Protein AF-Q2H3V4-F1 (afdb_monomer)

Secondary structure (DSSP, 8-state):
-------EEE--TTSTT-EEEPPPPSSS-------SS-EEEEE-TTT--EEEEEE-SSTT--GGG-EEEE-GGGEEE--GGGSS-S-----SGGGGSS-TTGGGS--PPPS---PPPPPP-----SEEEEE-TTSSSEEEEEPP---TTS---PPPTTTS-TTTS-HHHHT-TT----BS----S---TTS-S----PPPPPPS--TT--PPP-BEEEEE--HHHHHHHSSS-EEEEE--GGGEEEEPPP---------PPPP---PPPPPPPPS------EEE--TTSPPTT--EEEEEEETTEEEEEETTT--EEEEEE----

Radius of gyration: 23.42 Å; Cα contacts (8 Å, |Δi|>4): 478; chains: 1; bounding box: 58×62×57 Å

Mean predicted aligned error: 13.92 Å

Structure (mmCIF, N/CA/C/O backbone):
data_AF-Q2H3V4-F1
#
_entry.id   AF-Q2H3V4-F1
#
loop_
_atom_site.group_PDB
_atom_site.id
_atom_site.type_symbol
_atom_site.label_atom_id
_atom_site.label_alt_id
_atom_site.label_comp_id
_atom_site.label_asym_id
_atom_site.label_entity_id
_atom_site.label_seq_id
_atom_site.pdbx_PDB_ins_code
_atom_site.Cartn_x
_atom_site.Cartn_y
_atom_site.Cartn_z
_atom_site.occupancy
_atom_site.B_iso_or_equiv
_atom_site.auth_seq_id
_atom_site.auth_comp_id
_atom_site.auth_asym_id
_atom_site.auth_atom_id
_atom_site.pdbx_PDB_model_num
ATOM 1 N N . MET A 1 1 ? -15.361 24.937 33.983 1.00 35.41 1 MET A N 1
ATOM 2 C CA . MET A 1 1 ? -14.963 25.428 32.648 1.00 35.41 1 MET A CA 1
ATOM 3 C C . MET A 1 1 ? -14.334 24.250 31.937 1.00 35.41 1 MET A C 1
ATOM 5 O O . MET A 1 1 ? -13.481 23.606 32.533 1.00 35.41 1 MET A O 1
ATOM 9 N N . ASP A 1 2 ? -14.897 23.893 30.788 1.00 36.34 2 ASP A N 1
ATOM 10 C CA . ASP A 1 2 ? -14.864 22.560 30.179 1.00 36.34 2 ASP A CA 1
ATOM 11 C C . ASP A 1 2 ? -13.464 21.977 29.961 1.00 36.34 2 ASP A C 1
ATOM 13 O O . ASP A 1 2 ? -12.643 22.537 29.237 1.00 36.34 2 ASP A O 1
ATOM 17 N N . SER A 1 3 ? -13.232 20.791 30.529 1.00 43.12 3 SER A N 1
ATOM 18 C CA . SER A 1 3 ? -12.190 19.881 30.053 1.00 43.12 3 SER A CA 1
ATOM 19 C C . SER A 1 3 ? -12.665 19.314 28.716 1.00 43.12 3 SER A C 1
ATOM 21 O O . SER A 1 3 ? -13.370 18.305 28.665 1.00 43.12 3 SER A O 1
ATOM 23 N N . ALA A 1 4 ? -12.381 20.022 27.623 1.00 52.25 4 ALA A N 1
ATOM 24 C CA . ALA A 1 4 ? -12.631 19.513 26.284 1.00 52.25 4 ALA A CA 1
ATOM 25 C C . ALA A 1 4 ? -11.760 18.263 26.079 1.00 52.25 4 ALA A C 1
ATOM 27 O O . ALA A 1 4 ? -10.539 18.352 25.936 1.00 52.25 4 ALA A O 1
ATOM 28 N N . TYR A 1 5 ? -12.379 17.084 26.119 1.00 54.84 5 TYR A N 1
ATOM 29 C CA . TYR A 1 5 ? -11.711 15.825 25.809 1.00 54.84 5 TYR A CA 1
ATOM 30 C C . TYR A 1 5 ? -11.054 15.925 24.424 1.00 54.84 5 TYR A C 1
ATOM 32 O O . TYR A 1 5 ? -11.695 16.314 23.449 1.00 54.84 5 TYR A O 1
ATOM 40 N N . HIS A 1 6 ? -9.767 15.589 24.339 1.00 71.25 6 HIS A N 1
ATOM 41 C CA . HIS A 1 6 ? -8.949 15.726 23.131 1.00 71.25 6 HIS A CA 1
ATOM 42 C C . HIS A 1 6 ? -9.334 14.683 22.067 1.00 71.25 6 HIS A C 1
ATOM 44 O O . HIS A 1 6 ? -8.639 13.697 21.893 1.00 71.25 6 HIS A O 1
ATOM 50 N N . THR A 1 7 ? -10.451 14.825 21.360 1.00 77.94 7 THR A N 1
ATOM 51 C CA . THR A 1 7 ? -10.901 13.793 20.406 1.00 77.94 7 THR A CA 1
ATOM 52 C C . THR A 1 7 ? -10.018 13.677 19.163 1.00 77.94 7 THR A C 1
ATOM 54 O O . THR A 1 7 ? -9.589 14.690 18.622 1.00 77.94 7 THR A O 1
ATOM 57 N N . ILE A 1 8 ? -9.840 12.460 18.646 1.00 83.69 8 ILE A N 1
ATOM 58 C CA . ILE A 1 8 ? -9.188 12.178 17.359 1.00 83.69 8 ILE A CA 1
ATOM 59 C C . ILE A 1 8 ? -10.231 11.614 16.393 1.00 83.69 8 ILE A C 1
ATOM 61 O O . ILE A 1 8 ? -10.964 10.691 16.746 1.00 83.69 8 ILE A O 1
ATOM 65 N N . THR A 1 9 ? -10.286 12.120 15.164 1.00 88.12 9 THR A N 1
ATOM 66 C CA . THR A 1 9 ? -11.118 11.546 14.100 1.00 88.12 9 THR A CA 1
ATOM 67 C C . THR A 1 9 ? -10.266 10.702 13.171 1.00 88.12 9 THR A C 1
ATOM 69 O O . THR A 1 9 ? -9.286 11.180 12.595 1.00 88.12 9 THR A O 1
ATOM 72 N N . ILE A 1 10 ? -10.696 9.461 12.971 1.00 90.00 10 ILE A N 1
ATOM 73 C CA . ILE A 1 10 ? -10.087 8.532 12.025 1.00 90.00 10 ILE A CA 1
ATOM 74 C C . ILE A 1 10 ? -11.023 8.238 10.860 1.00 90.00 10 ILE A C 1
ATOM 76 O O . ILE A 1 10 ? -12.248 8.329 10.986 1.00 90.00 10 ILE A O 1
ATOM 80 N N . THR A 1 11 ? -10.456 7.846 9.725 1.00 92.81 11 THR A N 1
ATOM 81 C CA . THR A 1 11 ? -11.205 7.288 8.602 1.00 92.81 11 THR A CA 1
ATOM 82 C C . THR A 1 11 ? -10.340 6.364 7.749 1.00 92.81 11 THR A C 1
ATOM 84 O O . THR A 1 11 ? -9.119 6.331 7.849 1.00 92.81 11 THR A O 1
ATOM 87 N N . CYS A 1 12 ? -10.989 5.628 6.858 1.00 89.00 12 CYS A N 1
ATOM 88 C CA . CYS A 1 12 ? -10.336 4.951 5.748 1.00 89.00 12 CYS A CA 1
ATOM 89 C C . CYS A 1 12 ? -10.768 5.589 4.431 1.00 89.00 12 CYS A C 1
ATOM 91 O O . CYS A 1 12 ? -11.711 6.378 4.391 1.00 89.00 12 CYS A O 1
ATOM 93 N N . HIS A 1 13 ? -10.135 5.202 3.328 1.00 94.00 13 HIS A N 1
ATOM 94 C CA . HIS A 1 13 ? -10.415 5.807 2.030 1.00 94.00 13 HIS A CA 1
ATOM 95 C C . HIS A 1 13 ? -11.896 5.713 1.612 1.00 94.00 13 HIS A C 1
ATOM 97 O O . HIS A 1 13 ? -12.451 6.661 1.070 1.00 94.00 13 HIS A O 1
ATOM 103 N N . CYS A 1 14 ? -12.571 4.597 1.910 1.00 89.00 14 CYS A N 1
ATOM 104 C CA . CYS A 1 14 ? -14.000 4.429 1.608 1.00 89.00 14 CYS A CA 1
ATOM 105 C C . CYS A 1 14 ? -14.951 4.973 2.692 1.00 89.00 14 CYS A C 1
ATOM 107 O O . CYS A 1 14 ? -16.158 4.776 2.589 1.00 89.00 14 CYS A O 1
ATOM 109 N N . ASN A 1 15 ? -14.428 5.600 3.751 1.00 90.12 15 ASN A N 1
ATOM 110 C CA . ASN A 1 15 ? -15.160 6.114 4.917 1.00 90.12 15 ASN A CA 1
ATOM 111 C C . ASN A 1 15 ? -15.946 5.093 5.758 1.00 90.12 15 ASN A C 1
ATOM 113 O O . ASN A 1 15 ? -16.509 5.466 6.784 1.00 90.12 15 ASN A O 1
ATOM 117 N N . ALA A 1 16 ? -15.940 3.805 5.408 1.00 83.56 16 ALA A N 1
ATOM 118 C CA . ALA A 1 16 ? -16.651 2.773 6.166 1.00 83.56 16 ALA A CA 1
ATOM 119 C C . ALA A 1 16 ? -16.133 2.594 7.608 1.00 83.56 16 ALA A C 1
ATOM 121 O O . ALA A 1 16 ? -16.850 2.072 8.454 1.00 83.56 16 ALA A O 1
ATOM 122 N N . ALA A 1 17 ? -14.896 3.015 7.890 1.00 81.81 17 ALA A N 1
ATOM 123 C CA . ALA A 1 17 ? -14.282 2.956 9.217 1.00 81.81 17 ALA A CA 1
ATOM 124 C C . ALA A 1 17 ? -14.224 4.326 9.921 1.00 81.81 17 ALA A C 1
ATOM 126 O O . ALA A 1 17 ? -13.450 4.487 10.862 1.00 81.81 17 ALA A O 1
ATOM 127 N N . LYS A 1 18 ? -14.991 5.325 9.461 1.00 87.81 18 LYS A N 1
ATOM 128 C CA . LYS A 1 18 ? -14.961 6.670 10.047 1.00 87.81 18 LYS A CA 1
ATOM 129 C C . LYS A 1 18 ? -15.492 6.659 11.479 1.00 87.81 18 LYS A C 1
ATOM 131 O O . LYS A 1 18 ? -16.629 6.252 11.705 1.00 87.81 18 LYS A O 1
ATOM 136 N N . GLN A 1 19 ? -14.683 7.124 12.429 1.00 85.25 19 GLN A N 1
ATOM 137 C CA . GLN A 1 19 ? -15.019 7.135 13.857 1.00 85.25 19 GLN A CA 1
ATOM 138 C C . GLN A 1 19 ? -14.356 8.324 14.565 1.00 85.25 19 GLN A C 1
ATOM 140 O O . GLN A 1 19 ? -13.304 8.799 14.136 1.00 85.25 19 GLN A O 1
ATOM 145 N N . VAL A 1 20 ? -14.968 8.781 15.660 1.00 84.75 20 VAL A N 1
ATOM 146 C CA . VAL A 1 20 ? -14.381 9.754 16.592 1.00 84.75 20 VAL A CA 1
ATOM 147 C C . VAL A 1 20 ? -13.975 9.008 17.856 1.00 84.75 20 VAL A C 1
ATOM 149 O O . VAL A 1 20 ? -14.787 8.306 18.456 1.00 84.75 20 VAL A O 1
ATOM 152 N N . LEU A 1 21 ? -12.714 9.150 18.242 1.00 81.69 21 LEU A N 1
ATOM 153 C CA . LEU A 1 21 ? -12.103 8.492 19.386 1.00 81.69 21 LEU A CA 1
ATOM 154 C C . LEU A 1 21 ? -11.850 9.527 20.480 1.00 81.69 21 LEU A C 1
ATOM 156 O O . LEU A 1 21 ? -11.222 10.554 20.238 1.00 81.69 21 LEU A O 1
ATOM 160 N N . THR A 1 22 ? -12.307 9.253 21.696 1.00 71.69 22 THR A N 1
ATOM 161 C CA . THR A 1 22 ? -11.952 10.023 22.895 1.00 71.69 22 THR A CA 1
ATOM 162 C C . THR A 1 22 ? -10.773 9.356 23.604 1.00 71.69 22 THR A C 1
ATOM 164 O O . THR A 1 22 ? -10.912 8.194 24.006 1.00 71.69 22 THR A O 1
ATOM 167 N N . PRO A 1 23 ? -9.644 10.055 23.819 1.00 61.34 23 PRO A N 1
ATOM 168 C CA . PRO A 1 23 ? -8.601 9.593 24.722 1.00 61.34 23 PRO A CA 1
ATOM 169 C C . PRO A 1 23 ? -9.197 9.424 26.116 1.00 61.34 23 PRO A C 1
ATOM 171 O O . PRO A 1 23 ? -9.888 10.316 26.612 1.00 61.34 23 PRO A O 1
ATOM 174 N N . ARG A 1 24 ? -8.961 8.272 26.744 1.00 58.25 24 ARG A N 1
ATOM 175 C CA . ARG A 1 24 ? -9.250 8.101 28.171 1.00 58.25 24 ARG A CA 1
ATOM 176 C C . ARG A 1 24 ? -8.062 8.622 28.974 1.00 58.25 24 ARG A C 1
ATOM 178 O O . ARG A 1 24 ? -6.924 8.504 28.525 1.00 58.25 24 ARG A O 1
ATOM 185 N N . ASP A 1 25 ? -8.364 9.212 30.127 1.00 45.56 25 ASP A N 1
ATOM 186 C CA . ASP A 1 25 ? -7.395 9.836 31.026 1.00 45.56 25 ASP A CA 1
ATOM 187 C C . ASP A 1 25 ? -6.249 8.869 31.366 1.00 45.56 25 ASP A C 1
ATOM 189 O O . ASP A 1 25 ? -6.462 7.673 31.585 1.00 45.56 25 ASP A O 1
ATOM 193 N N . THR A 1 26 ? -5.022 9.381 31.373 1.00 43.34 26 THR A N 1
ATOM 194 C CA . THR A 1 26 ? -3.761 8.623 31.338 1.00 43.34 26 THR A CA 1
ATOM 195 C C . THR A 1 26 ? -3.379 7.946 32.660 1.00 43.34 26 THR A C 1
ATOM 197 O O . THR A 1 26 ? -2.209 7.631 32.868 1.00 43.34 26 THR A O 1
ATOM 200 N N . GLN A 1 27 ? -4.330 7.578 33.530 1.00 36.25 27 GLN A N 1
ATOM 201 C CA . GLN A 1 27 ? -4.050 6.710 34.695 1.00 36.25 27 GLN A CA 1
ATOM 202 C C . GLN A 1 27 ? -3.776 5.232 34.335 1.00 36.25 27 GLN A C 1
ATOM 204 O O . GLN A 1 27 ? -3.961 4.319 35.133 1.00 36.25 27 GLN A O 1
ATOM 209 N N . GLY A 1 28 ? -3.248 4.998 33.139 1.00 33.09 28 GLY A N 1
ATOM 210 C CA . GLY A 1 28 ? -2.659 3.740 32.707 1.00 33.09 28 GLY A CA 1
ATOM 211 C C . GLY A 1 28 ? -1.525 4.025 31.733 1.00 33.09 28 GLY A C 1
ATOM 212 O O . GLY A 1 28 ? -1.620 3.678 30.558 1.00 33.09 28 GLY A O 1
ATOM 213 N N . VAL A 1 29 ? -0.484 4.727 32.197 1.00 30.98 29 VAL A N 1
ATOM 214 C CA . VAL A 1 29 ? 0.723 4.974 31.399 1.00 30.98 29 VAL A CA 1
ATOM 215 C C . VAL A 1 29 ? 1.352 3.643 30.971 1.00 30.98 29 VAL A C 1
ATOM 217 O O . VAL A 1 29 ? 1.462 2.680 31.726 1.00 30.98 29 VAL A O 1
ATOM 220 N N . PHE A 1 30 ? 1.727 3.643 29.698 1.00 37.34 30 PHE A N 1
ATOM 221 C CA . PHE A 1 30 ? 2.442 2.646 28.920 1.00 37.34 30 PHE A CA 1
ATOM 222 C C . PHE A 1 30 ? 3.770 2.148 29.547 1.00 37.34 30 PHE A C 1
ATOM 224 O O . PHE A 1 30 ? 4.338 2.791 30.420 1.00 37.34 30 PHE A O 1
ATOM 231 N N . SER A 1 31 ? 4.301 1.048 28.971 1.00 26.70 31 SER A N 1
ATOM 232 C CA . SER A 1 31 ? 5.564 0.299 29.256 1.00 26.70 31 SER A CA 1
ATOM 233 C C . SER A 1 31 ? 5.494 -0.684 30.457 1.00 26.70 31 SER A C 1
ATOM 235 O O . SER A 1 31 ? 4.903 -0.352 31.470 1.00 26.70 31 SER A O 1
ATOM 237 N N . ASN A 1 32 ? 5.915 -1.968 30.417 1.00 27.44 32 ASN A N 1
ATOM 238 C CA . ASN A 1 32 ? 7.107 -2.627 29.839 1.00 27.44 32 ASN A CA 1
ATOM 239 C C . ASN A 1 32 ? 6.890 -4.130 29.451 1.00 27.44 32 ASN A C 1
ATOM 241 O O . ASN A 1 32 ? 6.045 -4.772 30.063 1.00 27.44 32 ASN A O 1
ATOM 245 N N . LEU A 1 33 ? 7.674 -4.611 28.450 1.00 26.89 33 LEU A N 1
ATOM 246 C CA . LEU A 1 33 ? 8.121 -5.974 27.979 1.00 26.89 33 LEU A CA 1
ATOM 247 C C . LEU A 1 33 ? 7.261 -7.261 28.216 1.00 26.89 33 LEU A C 1
ATOM 249 O O . LEU A 1 33 ? 6.682 -7.407 29.276 1.00 26.89 33 LEU A O 1
ATOM 253 N N . SER A 1 34 ? 7.207 -8.331 27.387 1.00 30.00 34 SER A N 1
ATOM 254 C CA . SER A 1 34 ? 7.770 -8.736 26.072 1.00 30.00 34 SER A CA 1
ATOM 255 C C . SER A 1 34 ? 7.017 -9.982 25.494 1.00 30.00 34 SER A C 1
ATOM 257 O O . SER A 1 34 ? 6.573 -10.835 26.254 1.00 30.00 34 SER A O 1
ATOM 259 N N . LEU A 1 35 ? 6.929 -10.034 24.150 1.00 32.72 35 LEU A N 1
ATOM 260 C CA . LEU A 1 35 ? 6.713 -11.094 23.123 1.00 32.72 35 LEU A CA 1
ATOM 261 C C . LEU A 1 35 ? 5.542 -12.131 23.087 1.00 32.72 35 LEU A C 1
ATOM 263 O O . LEU A 1 35 ? 5.473 -13.106 23.822 1.00 32.72 35 LEU A O 1
ATOM 267 N N . CYS A 1 36 ? 4.748 -11.945 22.011 1.00 41.75 36 CYS A N 1
ATOM 268 C CA . CYS A 1 36 ? 4.242 -12.872 20.972 1.00 41.75 36 CYS A CA 1
ATOM 269 C C . CYS A 1 36 ? 3.327 -14.069 21.329 1.00 41.75 36 CYS A C 1
ATOM 271 O O . CYS A 1 36 ? 3.810 -15.181 21.476 1.00 41.75 36 CYS A O 1
ATOM 273 N N . HIS A 1 37 ? 2.001 -13.817 21.358 1.00 46.53 37 HIS A N 1
ATOM 274 C CA . HIS A 1 37 ? 0.874 -14.593 20.756 1.00 46.53 37 HIS A CA 1
ATOM 275 C C . HIS A 1 37 ? -0.449 -13.761 20.724 1.00 46.53 37 HIS A C 1
ATOM 277 O O . HIS A 1 37 ? -1.540 -14.289 20.541 1.00 46.53 37 HIS A O 1
ATOM 283 N N . SER A 1 38 ? -0.389 -12.436 20.926 1.00 60.41 38 SER A N 1
ATOM 284 C CA . SER A 1 38 ? -1.487 -11.669 21.530 1.00 60.41 38 SER A CA 1
ATOM 285 C C . SER A 1 38 ? -2.070 -10.522 20.696 1.00 60.41 38 SER A C 1
ATOM 287 O O . SER A 1 38 ? -2.805 -9.704 21.243 1.00 60.41 38 SER A O 1
ATOM 289 N N . SER A 1 39 ? -1.743 -10.390 19.405 1.00 70.38 39 SER A N 1
ATOM 290 C CA . SER A 1 39 ? -2.136 -9.207 18.627 1.00 70.38 39 SER A CA 1
ATOM 291 C C . SER A 1 39 ? -3.125 -9.500 17.502 1.00 70.38 39 SER A C 1
ATOM 293 O O . SER A 1 39 ? -2.883 -10.352 16.654 1.00 70.38 39 SER A O 1
ATOM 295 N N . THR A 1 40 ? -4.217 -8.735 17.472 1.00 79.25 40 THR A N 1
ATOM 296 C CA . THR A 1 40 ? -5.217 -8.735 16.399 1.00 79.25 40 THR A CA 1
ATOM 297 C C . THR A 1 40 ? -5.124 -7.425 15.627 1.00 79.25 40 THR A C 1
ATOM 299 O O . THR A 1 40 ? -5.093 -6.348 16.224 1.00 79.25 40 THR A O 1
ATOM 302 N N . ARG A 1 41 ? -5.081 -7.503 14.294 1.00 83.75 41 ARG A N 1
ATOM 303 C CA . ARG A 1 41 ? -5.121 -6.331 13.408 1.00 83.75 41 ARG A CA 1
ATOM 304 C C . ARG A 1 41 ? -6.510 -6.202 12.798 1.00 83.75 41 ARG A C 1
ATOM 306 O O . ARG A 1 41 ? -7.028 -7.168 12.245 1.00 83.75 41 ARG A O 1
ATOM 313 N N . TYR A 1 42 ? -7.069 -5.003 12.854 1.00 86.31 42 TYR A N 1
ATOM 314 C CA . TYR A 1 42 ? -8.375 -4.674 12.295 1.00 86.31 42 TYR A CA 1
ATOM 315 C C . TYR A 1 42 ? -8.185 -3.850 11.030 1.00 86.31 42 TYR A C 1
ATOM 317 O O . TYR A 1 42 ? -7.426 -2.879 11.019 1.00 86.31 42 TYR A O 1
ATOM 325 N N . PHE A 1 43 ? -8.884 -4.231 9.966 1.00 92.94 43 PHE A N 1
ATOM 326 C CA . PHE A 1 43 ? -8.842 -3.542 8.684 1.00 92.94 43 PHE A CA 1
ATOM 327 C C . PHE A 1 43 ? -10.234 -3.377 8.094 1.00 92.94 43 PHE A C 1
ATOM 329 O O . PHE A 1 43 ? -11.159 -4.137 8.385 1.00 92.94 43 PHE A O 1
ATOM 336 N N . CYS A 1 44 ? -10.378 -2.384 7.226 1.00 90.25 44 CYS A N 1
ATOM 337 C CA . CYS A 1 44 ? -11.593 -2.181 6.466 1.00 90.25 44 CYS A CA 1
ATOM 338 C C . CYS A 1 44 ? -11.753 -3.298 5.426 1.00 90.25 44 CYS A C 1
ATOM 340 O O . CYS A 1 44 ? -10.969 -3.399 4.485 1.00 90.25 44 CYS A O 1
ATOM 342 N N . SER A 1 45 ? -12.814 -4.094 5.534 1.00 89.56 45 SER A N 1
ATOM 343 C CA . SER A 1 45 ? -13.103 -5.175 4.583 1.00 89.56 45 SER A CA 1
ATOM 344 C C . SER A 1 45 ? -13.421 -4.682 3.165 1.00 89.56 45 SER A C 1
ATOM 346 O O . SER A 1 45 ? -13.387 -5.474 2.223 1.00 89.56 45 SER A O 1
ATOM 348 N N . THR A 1 46 ? -13.718 -3.391 2.982 1.00 89.94 46 THR A N 1
ATOM 349 C CA . THR A 1 46 ? -14.004 -2.777 1.677 1.00 89.94 46 THR A CA 1
ATOM 350 C C . THR A 1 46 ? -12.738 -2.328 0.954 1.00 89.94 46 THR A C 1
ATOM 352 O O . THR A 1 46 ? -12.561 -2.693 -0.205 1.00 89.94 46 THR A O 1
ATOM 355 N N . CYS A 1 47 ? -11.867 -1.563 1.621 1.00 88.31 47 CYS A N 1
ATOM 356 C CA . CYS A 1 47 ? -10.690 -0.944 0.995 1.00 88.31 47 CYS A CA 1
ATOM 357 C C . CYS A 1 47 ? -9.336 -1.503 1.458 1.00 88.31 47 CYS A C 1
ATOM 359 O O . CYS A 1 47 ? -8.310 -1.079 0.938 1.00 88.31 47 CYS A O 1
ATOM 361 N N . GLY A 1 48 ? -9.315 -2.421 2.427 1.00 88.88 48 GLY A N 1
ATOM 362 C CA . GLY A 1 48 ? -8.099 -3.063 2.936 1.00 88.88 48 GLY A CA 1
ATOM 363 C C . GLY A 1 48 ? -7.334 -2.272 3.998 1.00 88.88 48 GLY A C 1
ATOM 364 O O . GLY A 1 48 ? -6.489 -2.850 4.667 1.00 88.88 48 GLY A O 1
ATOM 365 N N . CYS A 1 49 ? -7.661 -0.994 4.202 1.00 92.44 49 CYS A N 1
ATOM 366 C CA . CYS A 1 49 ? -6.960 -0.105 5.132 1.00 92.44 49 CYS A CA 1
ATOM 367 C C . CYS A 1 49 ? -6.899 -0.664 6.560 1.00 92.44 49 CYS A C 1
ATOM 369 O O . CYS A 1 49 ? -7.950 -0.947 7.145 1.00 92.44 49 CYS A O 1
ATOM 371 N N . HIS A 1 50 ? -5.690 -0.812 7.117 1.00 93.62 50 HIS A N 1
ATOM 372 C CA . HIS A 1 50 ? -5.489 -1.151 8.528 1.00 93.62 50 HIS A CA 1
ATOM 373 C C . HIS A 1 50 ? -5.870 0.044 9.400 1.00 93.62 50 HIS A C 1
ATOM 375 O O . HIS A 1 50 ? -5.442 1.162 9.147 1.00 93.62 50 HIS A O 1
ATOM 381 N N . ILE A 1 51 ? -6.682 -0.196 10.428 1.00 87.88 51 ILE A N 1
ATOM 382 C CA . ILE A 1 51 ? -7.228 0.864 11.288 1.00 87.88 51 ILE A CA 1
ATOM 383 C C . ILE A 1 51 ? -6.690 0.743 12.705 1.00 87.88 51 ILE A C 1
ATOM 385 O O . ILE A 1 51 ? -6.176 1.709 13.260 1.00 87.88 51 ILE A O 1
ATOM 389 N N . PHE A 1 52 ? -6.783 -0.456 13.282 1.00 87.94 52 PHE A N 1
ATOM 390 C CA . PHE A 1 52 ? -6.383 -0.696 14.661 1.00 87.94 52 PHE A CA 1
ATOM 391 C C . PHE A 1 52 ? -5.481 -1.912 14.787 1.00 87.94 52 PHE A C 1
ATOM 393 O O . PHE A 1 52 ? -5.609 -2.896 14.050 1.00 87.94 52 PHE A O 1
ATOM 400 N N . ARG A 1 53 ? -4.629 -1.880 15.806 1.00 86.06 53 ARG A N 1
ATOM 401 C CA . ARG A 1 53 ? -3.996 -3.065 16.375 1.00 86.06 53 ARG A CA 1
ATOM 402 C C . ARG A 1 53 ? -4.431 -3.166 17.828 1.00 86.06 53 ARG A C 1
ATOM 404 O O . ARG A 1 53 ? -4.242 -2.229 18.592 1.00 86.06 53 ARG A O 1
ATOM 411 N N . ALA A 1 54 ? -4.991 -4.304 18.207 1.00 81.00 54 ALA A N 1
ATOM 412 C CA . ALA A 1 54 ? -5.235 -4.629 19.603 1.00 81.00 54 ALA A CA 1
ATOM 413 C C . ALA A 1 54 ? -4.212 -5.676 20.042 1.00 81.00 54 ALA A C 1
ATOM 415 O O . ALA A 1 54 ? -3.861 -6.572 19.267 1.00 81.00 54 ALA A O 1
ATOM 416 N N . ARG A 1 55 ? -3.694 -5.550 21.260 1.00 73.81 55 ARG A N 1
ATOM 417 C CA . ARG A 1 55 ? -2.674 -6.441 21.807 1.00 73.81 55 ARG A CA 1
ATOM 418 C C . ARG A 1 55 ? -2.994 -6.806 23.247 1.00 73.81 55 ARG A C 1
ATOM 420 O O . ARG A 1 55 ? -3.176 -5.932 24.090 1.00 73.81 55 ARG A O 1
ATOM 427 N N . HIS A 1 56 ? -3.006 -8.099 23.521 1.00 66.94 56 HIS A N 1
ATOM 428 C CA . HIS A 1 56 ? -3.198 -8.638 24.854 1.00 66.94 56 HIS A CA 1
ATOM 429 C C . HIS A 1 56 ? -1.916 -8.494 25.690 1.00 66.94 56 HIS A C 1
ATOM 431 O O . HIS A 1 56 ? -0.835 -8.842 25.194 1.00 66.94 56 HIS A O 1
ATOM 437 N N . PRO A 1 57 ? -2.007 -8.016 26.942 1.00 60.59 57 PRO A N 1
ATOM 438 C CA . PRO A 1 57 ? -0.852 -7.922 27.833 1.00 60.59 57 PRO A CA 1
ATOM 439 C C . PRO A 1 57 ? -0.393 -9.284 28.385 1.00 60.59 57 PRO A C 1
ATOM 441 O O . PRO A 1 57 ? 0.795 -9.453 28.622 1.00 60.59 57 PRO A O 1
ATOM 444 N N . SER A 1 58 ? -1.295 -10.262 28.540 1.00 60.00 58 SER A N 1
ATOM 445 C CA . SER A 1 58 ? -0.998 -11.649 28.960 1.00 60.00 58 SER A CA 1
ATOM 446 C C . SER A 1 58 ? -2.012 -12.633 28.362 1.00 60.00 58 SER A C 1
ATOM 448 O O . SER A 1 58 ? -3.180 -12.285 28.374 1.00 60.00 58 SER A O 1
ATOM 450 N N . PRO A 1 59 ? -1.672 -13.855 27.910 1.00 58.34 59 PRO A N 1
ATOM 451 C CA . PRO A 1 59 ? -2.626 -14.800 27.300 1.00 58.34 59 PRO A CA 1
ATOM 452 C C . PRO A 1 59 ? -3.888 -15.119 28.125 1.00 58.34 59 PRO A C 1
ATOM 454 O O . PRO A 1 59 ? -4.865 -15.613 27.572 1.00 58.34 59 PRO A O 1
ATOM 457 N N . THR A 1 60 ? -3.864 -14.864 29.436 1.00 62.75 60 THR A N 1
ATOM 458 C CA . THR A 1 60 ? -4.944 -15.185 30.384 1.00 62.75 60 THR A CA 1
ATOM 459 C C . THR A 1 60 ? -5.698 -13.965 30.916 1.00 62.75 60 THR A C 1
ATOM 461 O O . THR A 1 60 ? -6.554 -14.116 31.783 1.00 62.75 60 THR A O 1
ATOM 464 N N . ALA A 1 61 ? -5.357 -12.757 30.471 1.00 55.69 61 ALA A N 1
ATOM 465 C CA . ALA A 1 61 ? -6.011 -11.540 30.948 1.00 55.69 61 ALA A CA 1
ATOM 466 C C . ALA A 1 61 ? -7.482 -11.410 30.456 1.00 55.69 61 ALA A C 1
ATOM 468 O O . ALA A 1 61 ? -7.859 -11.959 29.418 1.00 55.69 61 ALA A O 1
ATOM 469 N N . PRO A 1 62 ? -8.348 -10.702 31.193 1.00 61.84 62 PRO A N 1
ATOM 470 C CA . PRO A 1 62 ? -9.703 -10.383 30.746 1.00 61.84 62 PRO A CA 1
ATOM 471 C C . PRO A 1 62 ? -9.720 -9.388 29.565 1.00 61.84 62 PRO A C 1
ATOM 473 O O . PRO A 1 62 ? -8.781 -8.623 29.349 1.00 61.84 62 PRO A O 1
ATOM 476 N N . SER A 1 63 ? -10.820 -9.366 28.797 1.00 58.56 63 SER A N 1
ATOM 477 C CA . SER A 1 63 ? -10.973 -8.563 27.565 1.00 58.56 63 SER A CA 1
ATOM 478 C C . SER A 1 63 ? -10.820 -7.049 27.750 1.00 58.56 63 SER A C 1
ATOM 480 O O . SER A 1 63 ? -10.467 -6.348 26.805 1.00 58.56 63 SER A O 1
ATOM 482 N N . GLU A 1 64 ? -11.056 -6.537 28.953 1.00 59.66 64 GLU A N 1
ATOM 483 C CA . GLU A 1 64 ? -10.915 -5.111 29.268 1.00 59.66 64 GLU A CA 1
ATOM 484 C C . GLU A 1 64 ? -9.442 -4.655 29.365 1.00 59.66 64 GLU A C 1
ATOM 486 O O . GLU A 1 64 ? -9.172 -3.459 29.408 1.00 59.66 64 GLU A O 1
ATOM 491 N N . GLU A 1 65 ? -8.468 -5.577 29.349 1.00 63.97 65 GLU A N 1
ATOM 492 C CA . GLU A 1 65 ? -7.033 -5.261 29.472 1.00 63.97 65 GLU A CA 1
ATOM 493 C C . GLU A 1 65 ? -6.298 -5.103 28.124 1.00 63.97 65 GLU A C 1
ATOM 495 O O . GLU A 1 65 ? -5.078 -4.916 28.085 1.00 63.97 65 GLU A O 1
ATOM 500 N N . TRP A 1 66 ? -7.000 -5.177 26.988 1.00 71.00 66 TRP A N 1
ATOM 501 C CA . TRP A 1 66 ? -6.367 -5.050 25.672 1.00 71.00 66 TRP A CA 1
ATOM 502 C C . TRP A 1 66 ? -5.795 -3.646 25.451 1.00 71.00 66 TRP A C 1
ATOM 504 O O . TRP A 1 66 ? -6.477 -2.634 25.611 1.00 71.00 66 TRP A O 1
ATOM 514 N N . LYS A 1 67 ? -4.545 -3.583 24.984 1.00 73.31 67 LYS A N 1
ATOM 515 C CA . LYS A 1 67 ? -3.916 -2.339 24.531 1.00 73.31 67 LYS A CA 1
ATOM 516 C C . LYS A 1 67 ? -4.294 -2.091 23.079 1.00 73.31 67 LYS A C 1
ATOM 518 O O . LYS A 1 67 ? -4.010 -2.928 22.221 1.00 73.31 67 LYS A O 1
ATOM 523 N N . TRP A 1 68 ? -4.913 -0.948 22.818 1.00 79.06 68 TRP A N 1
ATOM 524 C CA . TRP A 1 68 ? -5.336 -0.537 21.485 1.00 79.06 68 TRP A CA 1
ATOM 525 C C . TRP A 1 68 ? -4.408 0.524 20.921 1.00 79.06 68 TRP A C 1
ATOM 527 O O . TRP A 1 68 ? -3.970 1.435 21.618 1.00 79.06 68 TRP A O 1
ATOM 537 N N . GLU A 1 69 ? -4.137 0.399 19.635 1.00 83.50 69 GLU A N 1
ATOM 538 C CA . GLU A 1 69 ? -3.330 1.327 18.866 1.00 83.50 69 GLU A CA 1
ATOM 539 C C . GLU A 1 69 ? -4.048 1.643 17.565 1.00 83.50 69 GLU A C 1
ATOM 541 O O . GLU A 1 69 ? -4.712 0.780 16.983 1.00 83.50 69 GLU A O 1
ATOM 546 N N . VAL A 1 70 ? -3.876 2.875 17.105 1.00 86.00 70 VAL A N 1
ATOM 547 C CA . VAL A 1 70 ? -4.460 3.385 15.872 1.00 86.00 70 VAL A CA 1
ATOM 548 C C . VAL A 1 70 ? -3.381 3.511 14.803 1.00 86.00 70 VAL A C 1
ATOM 550 O O . VAL A 1 70 ? -2.260 3.937 15.082 1.00 86.00 70 VAL A O 1
ATOM 553 N N . ALA A 1 71 ? -3.711 3.125 13.576 1.00 90.44 71 ALA A N 1
ATOM 554 C CA . ALA A 1 71 ? -2.841 3.319 12.430 1.00 90.44 71 ALA A CA 1
ATOM 555 C C . ALA A 1 71 ? -2.856 4.813 12.054 1.00 90.44 71 ALA A C 1
ATOM 557 O O . ALA A 1 71 ? -3.901 5.357 11.691 1.00 90.44 71 ALA A O 1
ATOM 558 N N . THR A 1 72 ? -1.725 5.504 12.205 1.00 89.25 72 THR A N 1
ATOM 559 C CA . THR A 1 72 ? -1.672 6.979 12.171 1.00 89.25 72 THR A CA 1
ATOM 560 C C . THR A 1 72 ? -2.096 7.576 10.832 1.00 89.25 72 THR A C 1
ATOM 562 O O . THR A 1 72 ? -2.764 8.604 10.824 1.00 89.25 72 THR A O 1
ATOM 565 N N . GLY A 1 73 ? -1.875 6.865 9.721 1.00 92.25 73 GLY A N 1
ATOM 566 C CA . GLY A 1 73 ? -2.307 7.299 8.390 1.00 92.25 73 GLY A CA 1
ATOM 567 C C . GLY A 1 73 ? -3.831 7.366 8.207 1.00 92.25 73 GLY A C 1
ATOM 568 O O . GLY A 1 73 ? -4.303 7.832 7.171 1.00 92.25 73 GLY A O 1
ATOM 569 N N . THR A 1 74 ? -4.614 6.907 9.193 1.00 92.44 74 THR A N 1
ATOM 570 C CA . THR A 1 74 ? -6.082 7.037 9.225 1.00 92.44 74 THR A CA 1
ATOM 571 C C . THR A 1 74 ? -6.567 8.311 9.913 1.00 92.44 74 THR A C 1
ATOM 573 O O . THR A 1 74 ? -7.744 8.655 9.786 1.00 92.44 74 THR A O 1
ATOM 576 N N . ILE A 1 75 ? -5.698 9.013 10.644 1.00 90.25 75 ILE A N 1
ATOM 577 C CA . ILE A 1 75 ? -6.057 10.199 11.421 1.00 90.25 75 ILE A CA 1
ATOM 578 C C . ILE A 1 75 ? -6.244 11.381 10.466 1.00 90.25 75 ILE A C 1
ATOM 580 O O . ILE A 1 75 ? -5.323 11.780 9.759 1.00 90.25 75 ILE A O 1
ATOM 584 N N . ILE A 1 76 ? -7.449 11.950 10.442 1.00 90.44 76 ILE A N 1
ATOM 585 C CA . ILE A 1 76 ? -7.790 13.101 9.584 1.00 90.44 76 ILE A CA 1
ATOM 586 C C . ILE A 1 76 ? -8.039 14.380 10.373 1.00 90.44 76 ILE A C 1
ATOM 588 O O . ILE A 1 76 ? -7.978 15.471 9.811 1.00 90.44 76 ILE A O 1
ATOM 592 N N . ASP A 1 77 ? -8.318 14.248 11.665 1.00 87.50 77 ASP A N 1
ATOM 593 C CA . ASP A 1 77 ? -8.447 15.379 12.564 1.00 87.50 77 ASP A CA 1
ATOM 594 C C . ASP A 1 77 ? -7.940 14.995 13.950 1.00 87.50 77 ASP A C 1
ATOM 596 O O . ASP A 1 77 ? -8.258 13.928 14.476 1.00 87.50 77 ASP A O 1
ATOM 600 N N . ALA A 1 78 ? -7.118 15.866 14.515 1.00 79.62 78 ALA A N 1
ATOM 601 C CA . ALA A 1 78 ? -6.548 15.726 15.841 1.00 79.62 78 ALA A CA 1
ATOM 602 C C . ALA A 1 78 ? -6.184 17.122 16.370 1.00 79.62 78 ALA A C 1
ATOM 604 O O . ALA A 1 78 ? -5.782 17.988 15.571 1.00 79.62 78 ALA A O 1
ATOM 605 N N . PRO A 1 79 ? -6.264 17.341 17.698 1.00 74.19 79 PRO A N 1
ATOM 606 C CA . PRO A 1 79 ? -5.811 18.570 18.330 1.00 74.19 79 PRO A CA 1
ATOM 607 C C . PRO A 1 79 ? -4.368 18.871 17.930 1.00 74.19 79 PRO A C 1
ATOM 609 O O . PRO A 1 79 ? -3.568 17.955 17.738 1.00 74.19 79 PRO A O 1
ATOM 612 N N . ALA A 1 80 ? -4.015 20.152 17.815 1.00 68.25 80 ALA A N 1
ATOM 613 C CA . ALA A 1 80 ? -2.674 20.558 17.388 1.00 68.25 80 ALA A CA 1
ATOM 614 C C . ALA A 1 80 ? -1.560 19.947 18.264 1.00 68.25 80 ALA A C 1
ATOM 616 O O . ALA A 1 80 ? -0.508 19.589 17.743 1.00 68.25 80 ALA A O 1
ATOM 617 N N . SER A 1 81 ? -1.824 19.753 19.561 1.00 60.97 81 SER A N 1
ATOM 618 C CA . SER A 1 81 ? -0.931 19.092 20.521 1.00 60.97 81 SER A CA 1
ATOM 619 C C . SER A 1 81 ? -0.738 17.589 20.283 1.00 60.97 81 SER A C 1
ATOM 621 O O . SER A 1 81 ? 0.228 17.027 20.780 1.00 60.97 81 SER A O 1
ATOM 623 N N . SER A 1 82 ? -1.619 16.928 19.526 1.00 60.16 82 SER A N 1
ATOM 624 C CA . SER A 1 82 ? -1.618 15.471 19.311 1.00 60.16 82 SER A CA 1
ATOM 625 C C . SER A 1 82 ? -1.147 15.046 17.916 1.00 60.16 82 SER A C 1
ATOM 627 O O . SER A 1 82 ? -1.118 13.853 17.623 1.00 60.16 82 SER A O 1
ATOM 629 N N . ARG A 1 83 ? -0.805 15.993 17.029 1.00 55.66 83 ARG A N 1
ATOM 630 C CA . ARG A 1 83 ? -0.375 15.690 15.647 1.00 55.66 83 ARG A CA 1
ATOM 631 C C . ARG A 1 83 ? 1.047 15.144 15.553 1.00 55.66 83 ARG A C 1
ATOM 633 O O . ARG A 1 83 ? 1.378 14.500 14.564 1.00 55.66 83 ARG A O 1
ATOM 640 N N . VAL A 1 84 ? 1.874 15.398 16.562 1.00 56.91 84 VAL A N 1
ATOM 641 C CA . VAL A 1 84 ? 3.226 14.848 16.664 1.00 56.91 84 VAL A CA 1
ATOM 642 C C . VAL A 1 84 ? 3.265 13.974 17.912 1.00 56.91 84 VAL A C 1
ATOM 644 O O . VAL A 1 84 ? 2.910 14.463 18.984 1.00 56.91 84 VAL A O 1
ATOM 647 N N . PRO A 1 85 ? 3.661 12.694 17.805 1.00 60.84 85 PRO A N 1
ATOM 648 C CA . PRO A 1 85 ? 3.855 11.863 18.981 1.00 60.84 85 PRO A CA 1
ATOM 649 C C . PRO A 1 85 ? 4.870 12.526 19.915 1.00 60.84 85 PRO A C 1
ATOM 651 O O . PRO A 1 85 ? 5.962 12.882 19.475 1.00 60.84 85 PRO A O 1
ATOM 654 N N . GLU A 1 86 ? 4.548 12.640 21.205 1.00 61.81 86 GLU A N 1
ATOM 655 C CA . GLU A 1 86 ? 5.512 13.101 22.220 1.00 61.81 86 GLU A CA 1
ATOM 656 C C . GLU A 1 86 ? 6.765 12.210 22.254 1.00 61.81 86 GLU A C 1
ATOM 658 O O . GLU A 1 86 ? 7.852 12.659 22.607 1.00 61.81 86 GLU A O 1
ATOM 663 N N . THR A 1 87 ? 6.618 10.941 21.851 1.00 64.44 87 THR A N 1
ATOM 664 C CA . THR A 1 87 ? 7.710 9.978 21.706 1.00 64.44 87 THR A CA 1
ATOM 665 C C . THR A 1 87 ? 7.538 9.147 20.435 1.00 64.44 87 THR A C 1
ATOM 667 O O . THR A 1 87 ? 6.442 8.695 20.106 1.00 64.44 87 THR A O 1
ATOM 670 N N . SER A 1 88 ? 8.637 8.913 19.721 1.00 69.31 88 SER A N 1
ATOM 671 C CA . SER A 1 88 ? 8.718 7.976 18.599 1.00 69.31 88 SER A CA 1
ATOM 672 C C . SER A 1 88 ? 9.921 7.062 18.806 1.00 69.31 88 SER A C 1
ATOM 674 O O . SER A 1 88 ? 10.916 7.462 19.406 1.00 69.31 88 SER A O 1
ATOM 676 N N . HIS A 1 89 ? 9.811 5.809 18.383 1.00 70.75 89 HIS A N 1
ATOM 677 C CA . HIS A 1 89 ? 10.896 4.839 18.471 1.00 70.75 89 HIS A CA 1
ATOM 678 C C . HIS A 1 89 ? 10.746 3.803 17.361 1.00 70.75 89 HIS A C 1
ATOM 680 O O . HIS A 1 89 ? 9.631 3.478 16.944 1.00 70.75 89 HIS A O 1
ATOM 686 N N . HIS A 1 90 ? 11.877 3.281 16.898 1.00 75.75 90 HIS A N 1
ATOM 687 C CA . HIS A 1 90 ? 11.920 2.189 15.933 1.00 75.75 90 HIS A CA 1
ATOM 688 C C . HIS A 1 90 ? 11.932 0.860 16.680 1.00 75.75 90 HIS A C 1
ATOM 690 O O . HIS A 1 90 ? 12.616 0.716 17.691 1.00 75.75 90 HIS A O 1
ATOM 696 N N . GLN A 1 91 ? 11.152 -0.101 16.200 1.00 76.56 91 GLN A N 1
ATOM 697 C CA . GLN A 1 91 ? 10.974 -1.404 16.831 1.00 76.56 91 GLN A CA 1
ATOM 698 C C . GLN A 1 91 ? 11.204 -2.510 15.804 1.00 76.56 91 GLN A C 1
ATOM 700 O O . GLN A 1 91 ? 10.729 -2.394 14.672 1.00 76.56 91 GLN A O 1
ATOM 705 N N . HIS A 1 92 ? 11.868 -3.594 16.219 1.00 74.69 92 HIS A N 1
ATOM 706 C CA . HIS A 1 92 ? 12.062 -4.813 15.428 1.00 74.69 92 HIS A CA 1
ATOM 707 C C . HIS A 1 92 ? 12.855 -4.548 14.138 1.00 74.69 92 HIS A C 1
ATOM 709 O O . HIS A 1 92 ? 12.605 -5.154 13.091 1.00 74.69 92 HIS A O 1
ATOM 715 N N . THR A 1 93 ? 13.818 -3.624 14.199 1.00 77.12 93 THR A N 1
ATOM 716 C CA . THR A 1 93 ? 14.600 -3.230 13.020 1.00 77.12 93 THR A CA 1
ATOM 717 C C . THR A 1 93 ? 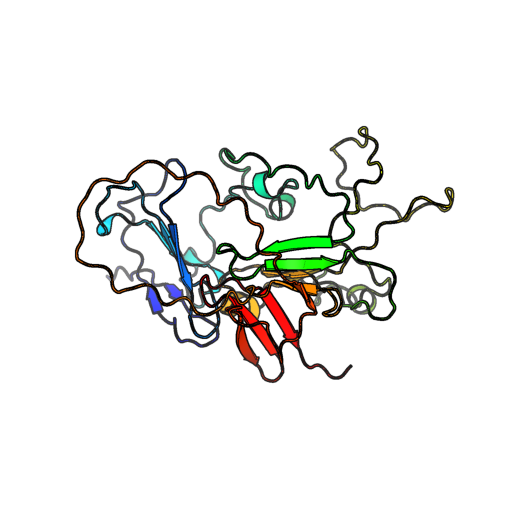15.525 -4.349 12.562 1.00 77.12 93 THR A C 1
ATOM 719 O O . THR A 1 93 ? 15.699 -4.530 11.359 1.00 77.12 93 THR A O 1
ATOM 722 N N . ASN A 1 94 ? 16.001 -5.196 13.477 1.00 74.19 94 ASN A N 1
ATOM 723 C CA . ASN A 1 94 ? 16.793 -6.383 13.139 1.00 74.19 94 ASN A CA 1
ATOM 724 C C . ASN A 1 94 ? 16.110 -7.327 12.132 1.00 74.19 94 ASN A C 1
ATOM 726 O O . ASN A 1 94 ? 16.793 -7.921 11.299 1.00 74.19 94 ASN A O 1
ATOM 730 N N . ALA A 1 95 ? 14.774 -7.428 12.137 1.00 72.12 95 ALA A N 1
ATOM 731 C CA . ALA A 1 95 ? 14.038 -8.303 11.218 1.00 72.12 95 ALA A CA 1
ATOM 732 C C . ALA A 1 95 ? 14.190 -7.905 9.735 1.00 72.12 95 ALA A C 1
ATOM 734 O O . ALA A 1 95 ? 13.896 -8.692 8.837 1.00 72.12 95 ALA A O 1
ATOM 735 N N . THR A 1 96 ? 14.648 -6.682 9.469 1.00 74.56 96 THR A N 1
ATOM 736 C CA . THR A 1 96 ? 14.891 -6.167 8.114 1.00 74.56 96 THR A CA 1
ATOM 737 C C . THR A 1 96 ? 16.293 -6.491 7.589 1.00 74.56 96 THR A C 1
ATOM 739 O O . THR A 1 96 ? 16.544 -6.355 6.394 1.00 74.56 96 THR A O 1
ATOM 742 N N . ASN A 1 97 ? 17.202 -6.961 8.454 1.00 71.38 97 ASN A N 1
ATOM 743 C CA . ASN A 1 97 ? 18.642 -7.147 8.222 1.00 71.38 97 ASN A CA 1
ATOM 744 C C . ASN A 1 97 ? 19.448 -5.870 7.923 1.00 71.38 97 ASN A C 1
ATOM 746 O O . ASN A 1 97 ? 20.643 -5.850 8.197 1.00 71.38 97 ASN A O 1
ATOM 750 N N . ASP A 1 98 ? 18.840 -4.834 7.348 1.00 74.31 98 ASP A N 1
ATOM 751 C CA . ASP A 1 98 ? 19.488 -3.574 6.957 1.00 74.31 98 ASP A CA 1
ATOM 752 C C . ASP A 1 98 ? 19.021 -2.364 7.788 1.00 74.31 98 ASP A C 1
ATOM 754 O O . ASP A 1 98 ? 19.358 -1.223 7.479 1.00 74.31 98 ASP A O 1
ATOM 758 N N . GLY A 1 99 ? 18.249 -2.608 8.851 1.00 75.31 99 GLY A N 1
ATOM 759 C CA . GLY A 1 99 ? 17.628 -1.574 9.680 1.00 75.31 99 GLY A CA 1
ATOM 760 C C . GLY A 1 99 ? 16.335 -1.006 9.083 1.00 75.31 99 GLY A C 1
ATOM 761 O O . GLY A 1 99 ? 15.651 -0.216 9.744 1.00 75.31 99 GLY A O 1
ATOM 762 N N . GLY A 1 100 ? 15.955 -1.407 7.866 1.00 80.25 100 GLY A N 1
ATOM 763 C CA . GLY A 1 100 ? 14.739 -0.968 7.200 1.00 80.25 100 GLY A CA 1
ATOM 764 C C . GLY A 1 100 ? 14.752 0.539 7.022 1.00 80.25 100 GLY A C 1
ATOM 765 O O . GLY A 1 100 ? 15.777 1.114 6.688 1.00 80.25 100 GLY A O 1
ATOM 766 N N . LEU A 1 101 ? 13.625 1.207 7.287 1.00 77.88 101 LEU A N 1
ATOM 767 C CA . LEU A 1 101 ? 13.551 2.664 7.153 1.00 77.88 101 LEU A CA 1
ATOM 768 C C . LEU A 1 101 ? 14.220 3.448 8.296 1.00 77.88 101 LEU A C 1
ATOM 770 O O . LEU A 1 101 ? 14.329 4.671 8.205 1.00 77.88 101 LEU A O 1
ATOM 774 N N . SER A 1 102 ? 14.655 2.777 9.367 1.00 78.75 102 SER A N 1
ATOM 775 C CA . SER A 1 102 ? 15.135 3.448 10.580 1.00 78.75 102 SER A CA 1
ATOM 776 C C . SER A 1 102 ? 16.331 4.392 10.373 1.00 78.75 102 SER A C 1
ATOM 778 O O . SER A 1 102 ? 16.299 5.463 10.978 1.00 78.75 102 SER A O 1
ATOM 780 N N . PRO A 1 103 ? 17.321 4.121 9.489 1.00 77.12 103 PRO A N 1
ATOM 781 C CA . PRO A 1 103 ? 18.452 5.033 9.293 1.00 77.12 103 PRO A CA 1
ATOM 782 C C . PRO A 1 103 ? 18.059 6.396 8.705 1.00 77.12 103 PRO A C 1
ATOM 784 O O . PRO A 1 103 ? 18.797 7.368 8.854 1.00 77.12 103 PRO A O 1
ATOM 787 N N . TRP A 1 104 ? 16.905 6.481 8.036 1.00 72.06 104 TRP A N 1
ATOM 788 C CA . TRP A 1 104 ? 16.400 7.714 7.420 1.00 72.06 104 TRP A CA 1
ATOM 789 C C . TRP A 1 104 ? 15.369 8.447 8.286 1.00 72.06 104 TRP A C 1
ATOM 791 O O . TRP A 1 104 ? 14.954 9.551 7.938 1.00 72.06 104 TRP A O 1
ATOM 801 N N . LEU A 1 105 ? 14.941 7.856 9.403 1.00 74.94 105 LEU A N 1
ATOM 802 C CA . LEU A 1 105 ? 13.930 8.426 10.287 1.00 74.94 105 LEU A CA 1
ATOM 803 C C . LEU A 1 105 ? 14.584 8.898 11.586 1.00 74.94 105 LEU A C 1
ATOM 805 O O . LEU A 1 105 ? 15.084 8.093 12.370 1.00 74.94 105 LEU A O 1
ATOM 809 N N . GLN A 1 106 ? 14.536 10.208 11.832 1.00 67.31 106 GLN A N 1
ATOM 810 C CA . GLN A 1 106 ? 15.044 10.822 13.058 1.00 67.31 106 GLN A CA 1
ATOM 811 C C . GLN A 1 106 ? 14.235 10.326 14.267 1.00 67.31 106 GLN A C 1
ATOM 813 O O . GLN A 1 106 ? 13.139 10.814 14.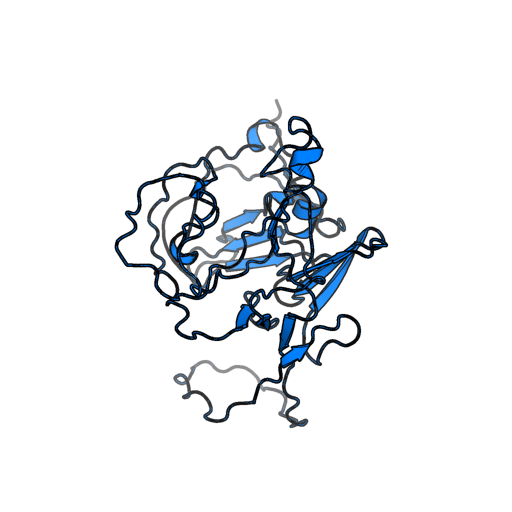531 1.00 67.31 106 GLN A O 1
ATOM 818 N N . ALA A 1 107 ? 14.766 9.347 14.994 1.00 64.19 107 ALA A N 1
ATOM 819 C CA . ALA A 1 107 ? 14.227 8.892 16.269 1.00 64.19 107 ALA A CA 1
ATOM 820 C C . ALA A 1 107 ? 15.381 8.520 17.217 1.00 64.19 107 ALA A C 1
ATOM 822 O O . ALA A 1 107 ? 16.489 8.236 16.747 1.00 64.19 107 ALA A O 1
ATOM 823 N N . PRO A 1 108 ? 15.149 8.514 18.542 1.00 60.19 108 PRO A N 1
ATOM 824 C CA . PRO A 1 108 ? 16.098 7.969 19.504 1.00 60.19 108 PRO A CA 1
ATOM 825 C C . PRO A 1 108 ? 16.496 6.530 19.126 1.00 60.19 108 PRO A C 1
ATOM 827 O O . PRO A 1 108 ? 15.672 5.806 18.556 1.00 60.19 108 PRO A O 1
ATOM 830 N N . PRO A 1 109 ? 17.733 6.096 19.439 1.00 54.72 109 PRO A N 1
ATOM 831 C CA . PRO A 1 109 ? 18.185 4.740 19.146 1.00 54.72 109 PRO A CA 1
ATOM 832 C C . PRO A 1 109 ? 17.220 3.696 19.741 1.00 54.72 109 PRO A C 1
ATOM 834 O O . PRO A 1 109 ? 16.644 3.934 20.808 1.00 54.72 109 PRO A O 1
ATOM 837 N N . PRO A 1 110 ? 17.013 2.558 19.054 1.00 55.16 110 PRO A N 1
ATOM 838 C CA . PRO A 1 110 ? 15.994 1.579 19.417 1.00 55.16 110 PRO A CA 1
ATOM 839 C C . PRO A 1 110 ? 16.195 1.047 20.841 1.00 55.16 110 PRO A C 1
ATOM 841 O O . PRO A 1 110 ? 17.312 0.745 21.267 1.00 55.16 110 PRO A O 1
ATOM 844 N N . SER A 1 111 ? 15.098 0.896 21.583 1.00 52.56 111 SER A N 1
ATOM 845 C CA . SER A 1 111 ? 15.097 0.214 22.875 1.00 52.56 111 SER A CA 1
ATOM 846 C C . SER A 1 111 ? 15.062 -1.302 22.652 1.00 52.56 111 SER A C 1
ATOM 848 O O . SER A 1 111 ? 14.034 -1.846 22.274 1.00 52.56 111 SER A O 1
ATOM 850 N N . HIS A 1 112 ? 16.197 -1.972 22.888 1.00 51.78 112 HIS A N 1
ATOM 851 C CA . HIS A 1 112 ? 16.361 -3.436 22.920 1.00 51.78 112 HIS A CA 1
ATOM 852 C C . HIS A 1 112 ? 15.616 -4.222 21.816 1.00 51.78 112 HIS A C 1
ATOM 854 O O . HIS A 1 112 ? 14.530 -4.758 22.041 1.00 51.78 112 HIS A O 1
ATOM 860 N N . ASP A 1 113 ? 16.249 -4.398 20.652 1.00 50.88 113 ASP A N 1
ATOM 861 C CA . ASP A 1 113 ? 15.795 -5.390 19.670 1.00 50.88 113 ASP A CA 1
ATOM 862 C C . ASP A 1 113 ? 16.122 -6.810 20.180 1.00 50.88 113 ASP A C 1
ATOM 864 O O . ASP A 1 113 ? 17.279 -7.159 20.410 1.00 50.88 113 ASP A O 1
ATOM 868 N N . THR A 1 114 ? 15.087 -7.631 20.382 1.00 52.47 114 THR A N 1
ATOM 869 C CA . THR A 1 114 ? 15.206 -9.043 20.811 1.00 52.47 114 THR A CA 1
ATOM 870 C C . THR A 1 114 ? 14.984 -10.036 19.670 1.00 52.47 114 THR A C 1
ATOM 872 O O . THR A 1 114 ? 15.220 -11.231 19.844 1.00 52.47 114 THR A O 1
ATOM 875 N N . ASP A 1 115 ? 14.573 -9.553 18.495 1.00 57.41 115 ASP A N 1
ATOM 876 C CA . ASP A 1 115 ? 14.363 -10.399 17.326 1.00 57.41 115 ASP A CA 1
ATOM 877 C C . ASP A 1 115 ? 15.700 -10.727 16.654 1.00 57.41 115 ASP A C 1
ATOM 879 O O . ASP A 1 115 ? 16.517 -9.849 16.352 1.00 57.41 115 ASP A O 1
ATOM 883 N N . SER A 1 116 ? 15.908 -12.022 16.416 1.00 57.81 116 SER A N 1
ATOM 884 C CA . SER A 1 116 ? 17.007 -12.501 15.584 1.00 57.81 116 SER A CA 1
ATOM 885 C C . SER A 1 116 ? 16.739 -12.133 14.121 1.00 57.81 116 SER A C 1
ATOM 887 O O . SER A 1 116 ? 15.583 -12.200 13.687 1.00 57.81 116 SER A O 1
ATOM 889 N N . PRO A 1 117 ? 17.775 -11.764 13.348 1.00 58.50 117 PRO A N 1
ATOM 890 C CA . PRO A 1 117 ? 17.619 -11.551 11.917 1.00 58.50 117 PRO A CA 1
ATOM 891 C C . PRO A 1 117 ? 17.037 -12.816 11.267 1.00 58.50 117 PRO A C 1
ATOM 893 O O . PRO A 1 117 ? 17.387 -13.930 11.680 1.00 58.50 117 PRO A O 1
ATOM 896 N N . PRO A 1 118 ? 16.143 -12.688 10.269 1.00 59.19 118 PRO A N 1
ATOM 897 C CA . PRO A 1 118 ? 15.707 -13.843 9.503 1.00 59.19 118 PRO A CA 1
ATOM 898 C C . PRO A 1 118 ? 16.933 -14.532 8.883 1.00 59.19 118 PRO A C 1
ATOM 900 O O . PRO A 1 118 ? 17.892 -13.845 8.509 1.00 59.19 118 PRO A O 1
ATOM 903 N N . PRO A 1 119 ? 16.924 -15.873 8.770 1.00 57.06 119 PRO A N 1
ATOM 904 C CA 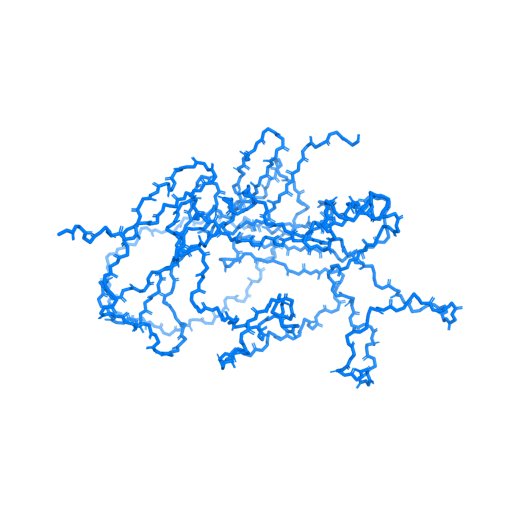. PRO A 1 119 ? 18.033 -16.589 8.160 1.00 57.06 119 PRO A CA 1
ATOM 905 C C . PRO A 1 119 ? 18.305 -16.024 6.759 1.00 57.06 119 PRO A C 1
ATOM 907 O O . PRO A 1 119 ? 17.355 -15.633 6.066 1.00 57.06 119 PRO A O 1
ATOM 910 N N . PRO A 1 120 ? 19.581 -15.946 6.341 1.00 55.12 120 PRO A N 1
ATOM 911 C CA . PRO A 1 120 ? 19.911 -15.532 4.988 1.00 55.12 120 PRO A CA 1
ATOM 912 C C . PRO A 1 120 ? 19.168 -16.428 3.996 1.00 55.12 120 PRO A C 1
ATOM 914 O O . PRO A 1 120 ? 19.004 -17.625 4.221 1.00 55.12 120 PRO A O 1
ATOM 917 N N . ASP A 1 121 ? 18.696 -15.835 2.904 1.00 53.66 121 ASP A N 1
ATOM 918 C CA . ASP A 1 121 ? 18.044 -16.582 1.835 1.00 53.66 121 ASP A CA 1
ATOM 919 C C . ASP A 1 121 ? 19.118 -17.460 1.162 1.00 53.66 121 ASP A C 1
ATOM 921 O O . ASP A 1 121 ? 19.889 -16.987 0.327 1.00 53.66 121 ASP A O 1
ATOM 925 N N . GLU A 1 122 ? 19.243 -18.718 1.602 1.00 48.38 122 GLU A N 1
ATOM 926 C CA . GLU A 1 122 ? 20.274 -19.667 1.138 1.00 48.38 122 GLU A CA 1
ATOM 927 C C . GLU A 1 122 ? 20.080 -20.080 -0.329 1.00 48.38 122 GLU A C 1
ATOM 929 O O . GLU A 1 122 ? 20.980 -20.639 -0.958 1.00 48.38 122 GLU A O 1
ATOM 934 N N . ASN A 1 123 ? 18.919 -19.771 -0.912 1.00 50.22 123 ASN A N 1
ATOM 935 C CA . ASN A 1 123 ? 18.629 -20.088 -2.298 1.00 50.22 123 ASN A CA 1
ATOM 936 C C . ASN A 1 123 ? 19.090 -18.957 -3.220 1.00 50.22 123 ASN A C 1
ATOM 938 O O . ASN A 1 123 ? 18.408 -17.949 -3.414 1.00 50.22 123 ASN A O 1
ATOM 942 N N . ASN A 1 124 ? 20.226 -19.191 -3.875 1.00 52.66 124 ASN A N 1
ATOM 943 C CA . ASN A 1 124 ? 20.739 -18.436 -5.020 1.00 52.66 124 ASN A CA 1
ATOM 944 C C . ASN A 1 124 ? 19.861 -18.618 -6.283 1.00 52.66 124 ASN A C 1
ATOM 946 O O . ASN A 1 124 ? 20.366 -18.877 -7.372 1.00 52.66 124 ASN A O 1
ATOM 950 N N . ASN A 1 125 ? 18.536 -18.555 -6.137 1.00 60.84 125 ASN A N 1
ATOM 951 C CA . ASN A 1 125 ? 17.596 -18.681 -7.242 1.00 60.84 125 ASN A CA 1
ATOM 952 C C . ASN A 1 125 ? 17.272 -17.302 -7.833 1.00 60.84 125 ASN A C 1
ATOM 954 O O . ASN A 1 125 ? 17.187 -16.287 -7.129 1.00 60.84 125 ASN A O 1
ATOM 958 N N . ASP A 1 126 ? 16.978 -17.290 -9.133 1.00 74.75 126 ASP A N 1
ATOM 95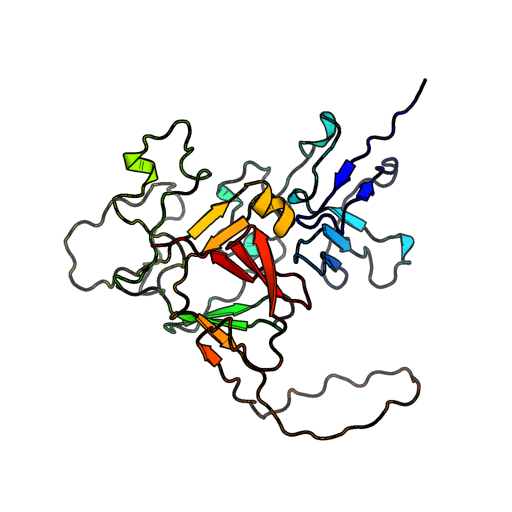9 C CA . ASP A 1 126 ? 16.521 -16.120 -9.900 1.00 74.75 126 ASP A CA 1
ATOM 960 C C . ASP A 1 126 ? 15.145 -15.584 -9.461 1.00 74.75 126 ASP A C 1
ATOM 962 O O . ASP A 1 126 ? 14.600 -14.664 -10.069 1.00 74.75 126 ASP A O 1
ATOM 966 N N . THR A 1 127 ? 14.557 -16.136 -8.399 1.00 81.81 127 THR A N 1
ATOM 967 C CA . THR A 1 127 ? 13.229 -15.785 -7.899 1.00 81.81 127 THR A CA 1
ATOM 968 C C . THR A 1 127 ? 13.245 -15.538 -6.400 1.00 81.81 127 THR A C 1
ATOM 970 O O . THR A 1 127 ? 13.828 -16.308 -5.643 1.00 81.81 127 THR A O 1
ATOM 973 N N . LEU A 1 128 ? 12.517 -14.513 -5.977 1.00 86.06 128 LEU A N 1
ATOM 974 C CA . LEU A 1 128 ? 12.298 -14.120 -4.596 1.00 86.06 128 LEU A CA 1
ATOM 975 C C . LEU A 1 128 ? 10.883 -14.495 -4.174 1.00 86.06 128 LEU A C 1
ATOM 977 O O . LEU A 1 128 ? 9.916 -14.221 -4.890 1.00 86.06 128 LEU A O 1
ATOM 981 N N . ARG A 1 129 ? 10.744 -15.100 -2.998 1.00 88.50 129 ARG A N 1
ATOM 982 C CA . ARG A 1 129 ? 9.431 -15.410 -2.435 1.00 88.50 129 ARG A CA 1
ATOM 983 C C . ARG A 1 129 ? 8.921 -14.223 -1.622 1.00 88.50 129 ARG A C 1
ATOM 985 O O . ARG A 1 129 ? 9.632 -13.701 -0.773 1.00 88.50 129 ARG A O 1
ATOM 992 N N . ALA A 1 130 ? 7.668 -13.841 -1.841 1.00 90.88 130 ALA A N 1
ATOM 993 C CA . ALA A 1 130 ? 6.976 -12.846 -1.024 1.00 90.88 130 ALA A CA 1
ATOM 994 C C . ALA A 1 130 ? 5.640 -13.405 -0.528 1.00 90.88 130 ALA A C 1
ATOM 996 O O . ALA A 1 130 ? 4.996 -14.202 -1.211 1.00 90.88 130 ALA A O 1
ATOM 997 N N . SER A 1 131 ? 5.192 -13.000 0.657 1.00 93.75 131 SER A N 1
ATOM 998 C CA . SER A 1 131 ? 3.887 -13.411 1.181 1.00 93.75 131 SER A CA 1
ATOM 999 C C . SER A 1 131 ? 3.308 -12.387 2.143 1.00 93.75 131 SER A C 1
ATOM 1001 O O . SER A 1 131 ? 4.047 -11.718 2.863 1.00 93.75 131 SER A O 1
ATOM 1003 N N . CYS A 1 132 ? 1.977 -12.304 2.200 1.00 91.62 132 CYS A N 1
ATOM 1004 C CA . CYS A 1 132 ? 1.308 -11.571 3.272 1.00 91.62 132 CYS A CA 1
ATOM 1005 C C . CYS A 1 132 ? 1.445 -12.312 4.616 1.00 91.62 132 CYS A C 1
ATOM 1007 O O . CYS A 1 132 ? 1.784 -13.494 4.652 1.00 91.62 132 CYS A O 1
ATOM 1009 N N . HIS A 1 133 ? 1.115 -11.639 5.724 1.00 85.81 133 HIS A N 1
ATOM 1010 C CA . HIS A 1 133 ? 1.235 -12.196 7.078 1.00 85.81 133 HIS A CA 1
ATOM 1011 C C . HIS A 1 133 ? 0.511 -13.541 7.270 1.00 85.81 133 HIS A C 1
ATOM 1013 O O . HIS A 1 133 ? 1.078 -14.462 7.844 1.00 85.81 133 HIS A O 1
ATOM 1019 N N . CYS A 1 134 ? -0.718 -13.685 6.758 1.00 87.12 134 CYS A N 1
ATOM 1020 C CA . CYS A 1 134 ? -1.466 -14.945 6.854 1.00 87.12 134 CYS A CA 1
ATOM 1021 C C . CYS A 1 134 ? -1.050 -15.988 5.803 1.00 87.12 134 CYS A C 1
ATOM 1023 O O . CYS A 1 134 ? -1.647 -17.060 5.732 1.00 87.12 134 CYS A O 1
ATOM 1025 N N . THR A 1 135 ? -0.076 -15.676 4.939 1.00 90.12 135 THR A N 1
ATOM 1026 C CA . THR A 1 135 ? 0.458 -16.522 3.852 1.00 90.12 135 THR A CA 1
ATOM 1027 C C . THR A 1 135 ? -0.544 -16.963 2.775 1.00 90.12 135 THR A C 1
ATOM 1029 O O . THR A 1 135 ? -0.176 -17.646 1.813 1.00 90.12 135 THR A O 1
ATOM 1032 N N . SER A 1 136 ? -1.804 -16.529 2.881 1.00 90.62 136 SER A N 1
ATOM 1033 C CA . SER A 1 136 ? -2.859 -16.856 1.914 1.00 90.62 136 SER A CA 1
ATOM 1034 C C . SER A 1 136 ? -2.588 -16.243 0.539 1.00 90.62 136 SER A C 1
ATOM 1036 O O . SER A 1 136 ? -2.986 -16.803 -0.476 1.00 90.62 136 SER A O 1
ATOM 1038 N N . ILE A 1 137 ? -1.852 -15.130 0.497 1.00 94.69 137 ILE A N 1
ATOM 1039 C CA . ILE A 1 137 ? -1.210 -14.626 -0.716 1.00 94.69 137 ILE A CA 1
ATOM 1040 C C . ILE A 1 137 ? 0.275 -14.959 -0.621 1.00 94.69 137 ILE A C 1
ATOM 1042 O O . ILE A 1 137 ? 0.960 -14.517 0.303 1.00 94.69 137 ILE A O 1
ATOM 1046 N N . THR A 1 138 ? 0.763 -15.756 -1.566 1.00 94.81 138 THR A N 1
ATOM 1047 C CA . THR A 1 138 ? 2.183 -16.085 -1.727 1.00 94.81 138 THR A CA 1
ATOM 1048 C C . THR A 1 138 ? 2.556 -15.881 -3.187 1.00 94.81 138 THR A C 1
ATOM 1050 O O . THR A 1 138 ? 1.836 -16.338 -4.076 1.00 94.81 138 THR A O 1
ATOM 1053 N N . LEU A 1 139 ? 3.675 -15.207 -3.420 1.00 94.94 139 LEU A N 1
ATOM 1054 C CA . LEU A 1 139 ? 4.179 -14.817 -4.726 1.00 94.94 139 LEU A CA 1
ATOM 1055 C C . LEU A 1 139 ? 5.593 -15.361 -4.933 1.00 94.94 139 LEU A C 1
ATOM 1057 O O . LEU A 1 139 ? 6.371 -15.466 -3.980 1.00 94.94 139 LEU A O 1
ATOM 1061 N N . LEU A 1 140 ? 5.925 -15.629 -6.190 1.00 92.81 140 LEU A N 1
ATOM 1062 C CA . LEU A 1 140 ? 7.296 -15.674 -6.681 1.00 92.81 140 LEU A CA 1
ATOM 1063 C C . LEU A 1 140 ? 7.521 -14.457 -7.572 1.00 92.81 140 LEU A C 1
ATOM 1065 O O . LEU A 1 140 ? 6.732 -14.178 -8.473 1.00 92.81 140 LEU A O 1
ATOM 1069 N N . ILE A 1 141 ? 8.598 -13.737 -7.300 1.00 91.06 141 ILE A N 1
ATOM 1070 C CA . ILE A 1 141 ? 9.004 -12.530 -8.006 1.00 91.06 141 ILE A CA 1
ATOM 1071 C C . ILE A 1 141 ? 10.335 -12.838 -8.676 1.00 91.06 141 ILE A C 1
ATOM 1073 O O . ILE A 1 141 ? 11.326 -13.065 -7.989 1.00 91.06 141 ILE A O 1
ATOM 1077 N N . ALA A 1 142 ? 10.383 -12.844 -10.004 1.00 88.44 142 ALA A N 1
ATOM 1078 C CA . ALA A 1 142 ? 11.652 -12.961 -10.711 1.00 88.44 142 ALA A CA 1
ATOM 1079 C C . ALA A 1 142 ? 12.550 -11.766 -10.364 1.00 88.44 142 ALA A C 1
ATOM 1081 O O . ALA A 1 142 ? 12.066 -10.639 -10.221 1.00 88.44 142 ALA A O 1
ATOM 1082 N N . ARG A 1 143 ? 13.857 -11.982 -10.237 1.00 84.75 143 ARG A N 1
ATOM 1083 C CA . ARG A 1 143 ? 14.829 -10.893 -10.102 1.00 84.75 143 ARG A CA 1
ATOM 1084 C C . ARG A 1 143 ? 14.835 -10.047 -11.375 1.00 84.75 143 ARG A C 1
ATOM 1086 O O . ARG A 1 143 ? 14.444 -10.502 -12.449 1.00 84.75 143 ARG A O 1
ATOM 1093 N N . ALA A 1 144 ? 15.217 -8.780 -11.238 1.00 83.06 144 ALA A N 1
ATOM 1094 C CA . ALA A 1 144 ? 15.256 -7.885 -12.382 1.00 83.06 144 ALA A CA 1
ATOM 1095 C C . ALA A 1 144 ? 16.287 -8.379 -13.410 1.00 83.06 144 ALA A C 1
ATOM 1097 O O . ALA A 1 144 ? 17.349 -8.889 -13.061 1.00 83.06 144 ALA A O 1
ATOM 1098 N N . SER A 1 145 ? 15.964 -8.195 -14.684 1.00 80.00 145 SER A N 1
ATOM 1099 C CA . SER A 1 145 ? 16.829 -8.480 -15.827 1.00 80.00 145 SER A CA 1
ATOM 1100 C C . SER A 1 145 ? 16.721 -7.333 -16.839 1.00 80.00 145 SER A C 1
ATOM 1102 O O . SER A 1 145 ? 15.745 -6.571 -16.780 1.00 80.00 145 SER A O 1
ATOM 1104 N N . PRO A 1 146 ? 17.687 -7.161 -17.762 1.00 78.00 146 PRO A N 1
ATOM 1105 C CA . PRO A 1 146 ? 17.587 -6.160 -18.820 1.00 78.00 146 PRO A CA 1
ATOM 1106 C C . PRO A 1 146 ? 16.320 -6.381 -19.632 1.00 78.00 146 PRO A C 1
ATOM 1108 O O . PRO A 1 146 ? 16.131 -7.435 -20.237 1.00 78.00 146 PRO A O 1
ATOM 1111 N N . SER A 1 147 ? 15.445 -5.385 -19.673 1.00 81.62 147 SER A N 1
ATOM 1112 C CA . SER A 1 147 ? 14.279 -5.432 -20.541 1.00 81.62 147 SER A CA 1
ATOM 1113 C C . SER A 1 147 ? 13.796 -4.018 -20.841 1.00 81.62 147 SER A C 1
ATOM 1115 O O . SER A 1 147 ? 13.640 -3.233 -19.902 1.00 81.62 147 SER A O 1
ATOM 1117 N N . PRO A 1 148 ? 13.482 -3.696 -22.110 1.00 79.00 148 PRO A N 1
ATOM 1118 C CA . PRO A 1 148 ? 12.848 -2.422 -22.454 1.00 79.00 148 PRO A CA 1
ATOM 1119 C C . PRO A 1 148 ? 11.441 -2.299 -21.852 1.00 79.00 148 PRO A C 1
ATOM 1121 O O . PRO A 1 148 ? 10.897 -1.208 -21.760 1.00 79.00 148 PRO A O 1
ATOM 1124 N N . LEU A 1 149 ? 10.853 -3.416 -21.411 1.00 80.94 149 LEU A N 1
ATOM 1125 C CA . LEU A 1 149 ? 9.542 -3.461 -20.772 1.00 80.94 149 LEU A CA 1
ATOM 1126 C C . LEU A 1 149 ? 9.619 -3.280 -19.244 1.00 80.94 149 LEU A C 1
ATOM 1128 O O . LEU A 1 149 ? 8.654 -3.603 -18.542 1.00 80.94 149 LEU A O 1
ATOM 1132 N N . ASN A 1 150 ? 10.778 -2.917 -18.688 1.00 82.38 150 ASN A N 1
ATOM 1133 C CA . ASN A 1 150 ? 10.893 -2.584 -17.269 1.00 82.38 150 ASN A CA 1
ATOM 1134 C C . ASN A 1 150 ? 10.343 -1.173 -17.020 1.00 82.38 150 ASN A C 1
ATOM 1136 O O . ASN A 1 150 ? 10.644 -0.264 -17.791 1.00 82.38 150 ASN A O 1
ATOM 1140 N N . PRO A 1 151 ? 9.557 -0.965 -15.949 1.00 82.62 151 PRO A N 1
ATOM 1141 C CA . PRO A 1 151 ? 8.930 0.321 -15.698 1.00 82.62 151 PRO A CA 1
ATOM 1142 C C . PRO A 1 151 ? 9.965 1.407 -15.396 1.00 82.62 151 PRO A C 1
ATOM 1144 O O . PRO A 1 151 ? 10.983 1.177 -14.724 1.00 82.62 151 PRO A O 1
ATOM 1147 N N . ASN A 1 152 ? 9.654 2.625 -15.834 1.00 84.00 152 ASN A N 1
ATOM 1148 C CA . ASN A 1 152 ? 10.331 3.831 -15.391 1.00 84.00 152 ASN A CA 1
ATOM 1149 C C . ASN A 1 152 ? 9.396 4.730 -14.590 1.00 84.00 152 ASN A C 1
ATOM 1151 O O . ASN A 1 152 ? 8.192 4.731 -14.814 1.00 84.00 152 ASN A O 1
ATOM 1155 N N . SER A 1 153 ? 9.972 5.483 -13.661 1.00 85.50 153 SER A N 1
ATOM 1156 C CA . SER A 1 153 ? 9.269 6.511 -12.904 1.00 85.50 153 SER A CA 1
ATOM 1157 C C . SER A 1 153 ? 10.248 7.633 -12.587 1.00 85.50 153 SER A C 1
ATOM 1159 O O . SER A 1 153 ? 11.432 7.341 -12.361 1.00 85.50 153 SER A O 1
ATOM 1161 N N . PRO A 1 154 ? 9.744 8.871 -12.476 1.00 88.12 154 PRO A N 1
ATOM 1162 C CA . PRO A 1 154 ? 10.398 9.925 -11.718 1.00 88.12 154 PRO A CA 1
ATOM 1163 C C . PRO A 1 154 ? 10.777 9.468 -10.302 1.00 88.12 154 PRO A C 1
ATOM 1165 O O . PRO A 1 154 ? 10.175 8.528 -9.761 1.00 88.12 154 PRO A O 1
ATOM 1168 N N . TYR A 1 155 ? 11.745 10.150 -9.691 1.00 87.94 155 TYR A N 1
ATOM 1169 C CA . TYR A 1 155 ? 12.065 9.957 -8.279 1.00 87.94 155 TYR A CA 1
ATOM 1170 C C . TYR A 1 155 ? 10.861 10.316 -7.393 1.00 87.94 155 TYR A C 1
ATOM 1172 O O . TYR A 1 155 ? 10.126 11.255 -7.707 1.00 87.94 155 TYR A O 1
ATOM 1180 N N . PRO A 1 156 ? 10.633 9.576 -6.292 1.00 84.88 156 PRO A N 1
ATOM 1181 C CA . PRO A 1 156 ? 9.554 9.889 -5.366 1.00 84.88 156 PRO A CA 1
ATOM 1182 C C . PRO A 1 156 ? 9.831 11.206 -4.632 1.00 84.88 156 PRO A C 1
ATOM 1184 O O . PRO A 1 156 ? 10.978 11.528 -4.330 1.00 84.88 156 PRO A O 1
ATOM 1187 N N . ASP A 1 157 ? 8.764 11.916 -4.272 1.00 83.62 157 ASP A N 1
ATOM 1188 C CA . ASP A 1 157 ? 8.827 13.229 -3.610 1.00 83.62 157 ASP A CA 1
ATOM 1189 C C . ASP A 1 157 ? 9.580 13.202 -2.268 1.00 83.62 157 ASP A C 1
ATOM 1191 O O . ASP A 1 157 ? 10.292 14.133 -1.907 1.00 83.62 157 ASP A O 1
ATOM 1195 N N . LEU A 1 158 ? 9.487 12.076 -1.552 1.00 83.69 158 LEU A N 1
ATOM 1196 C CA . LEU A 1 158 ? 10.218 11.839 -0.304 1.00 83.69 158 LEU A CA 1
ATOM 1197 C C . LEU A 1 158 ? 11.729 11.633 -0.503 1.00 83.69 158 LEU A C 1
ATOM 1199 O O . LEU A 1 158 ? 12.468 11.641 0.478 1.00 83.69 158 LEU A O 1
ATOM 1203 N N . LEU A 1 159 ? 12.186 11.426 -1.741 1.00 83.44 159 LEU A N 1
ATOM 1204 C CA . LEU A 1 159 ? 13.605 11.407 -2.095 1.00 83.44 159 LEU A CA 1
ATOM 1205 C C . LEU A 1 159 ? 14.043 12.756 -2.673 1.00 83.44 159 LEU A C 1
ATOM 1207 O O . LEU A 1 159 ? 15.063 13.289 -2.249 1.00 83.44 159 LEU A O 1
ATOM 1211 N N . LEU A 1 160 ? 13.277 13.302 -3.624 1.00 87.25 160 LEU A N 1
ATOM 1212 C CA . LEU A 1 160 ? 13.529 14.598 -4.256 1.00 87.25 160 LEU A CA 1
ATOM 1213 C C . LEU A 1 160 ? 12.238 15.435 -4.265 1.00 87.25 160 LEU A C 1
ATOM 1215 O O . LEU A 1 160 ? 11.345 15.127 -5.059 1.00 87.25 160 LEU A O 1
ATOM 1219 N N . PRO A 1 161 ? 12.134 16.499 -3.443 1.00 87.25 161 PRO A N 1
ATOM 1220 C CA . PRO A 1 161 ? 10.908 17.282 -3.346 1.00 87.25 161 PRO A CA 1
ATOM 1221 C C . PRO A 1 161 ? 10.572 18.000 -4.655 1.00 87.25 161 PRO A C 1
ATOM 1223 O O . PRO A 1 161 ? 11.410 18.731 -5.199 1.00 87.25 161 PRO A O 1
ATOM 1226 N N . TYR A 1 162 ? 9.341 17.855 -5.145 1.00 86.62 162 TYR A N 1
ATOM 1227 C CA . TYR A 1 162 ? 8.920 18.388 -6.443 1.00 86.62 162 TYR A CA 1
ATOM 1228 C C . TYR A 1 162 ? 8.921 19.921 -6.499 1.00 86.62 162 TYR A C 1
ATOM 1230 O O . TYR A 1 162 ? 9.062 20.508 -7.570 1.00 86.62 162 TYR A O 1
ATOM 1238 N N . THR A 1 163 ? 8.734 20.576 -5.351 1.00 87.25 163 THR A N 1
ATOM 1239 C CA . THR A 1 163 ? 8.633 22.039 -5.237 1.00 87.25 163 THR A CA 1
ATOM 1240 C C . THR A 1 163 ? 9.981 22.739 -5.333 1.00 87.25 163 THR A C 1
ATOM 1242 O O . THR A 1 163 ? 10.029 23.916 -5.687 1.00 87.25 163 THR A O 1
ATOM 1245 N N . THR A 1 164 ? 11.067 22.041 -5.003 1.00 93.25 164 THR A N 1
ATOM 1246 C CA . THR A 1 164 ? 12.413 22.621 -4.907 1.00 93.25 164 THR A CA 1
ATOM 1247 C C . THR A 1 164 ? 13.420 21.959 -5.840 1.00 93.25 164 THR A C 1
ATOM 1249 O O . THR A 1 164 ? 14.463 22.550 -6.119 1.00 93.25 164 THR A O 1
ATOM 1252 N N . THR A 1 165 ? 13.122 20.766 -6.359 1.00 93.31 165 THR A N 1
ATOM 1253 C CA . THR A 1 165 ? 14.011 20.051 -7.277 1.00 93.31 165 THR A CA 1
ATOM 1254 C C . THR A 1 165 ? 13.681 20.407 -8.733 1.00 93.31 165 THR A C 1
ATOM 1256 O O . THR A 1 165 ? 12.513 20.393 -9.121 1.00 93.31 165 THR A O 1
ATOM 1259 N N . PRO A 1 166 ? 14.678 20.696 -9.590 1.00 95.06 166 PRO A N 1
ATOM 1260 C CA . PRO A 1 166 ? 14.438 20.915 -11.013 1.00 95.06 166 PRO A CA 1
ATOM 1261 C C . PRO A 1 166 ? 13.776 19.706 -11.688 1.00 95.06 166 PRO A C 1
ATOM 1263 O O . PRO A 1 166 ? 14.213 18.565 -11.515 1.00 95.06 166 PRO A O 1
ATOM 1266 N N . LEU A 1 167 ? 12.771 19.966 -12.531 1.00 92.31 167 LEU A N 1
ATOM 1267 C CA . LEU A 1 167 ? 12.023 18.929 -13.251 1.00 92.31 167 LEU A CA 1
ATOM 1268 C C . LEU A 1 167 ? 12.920 17.937 -14.023 1.00 92.31 167 LEU A C 1
ATOM 1270 O O . LEU A 1 167 ? 12.686 16.737 -13.886 1.00 92.31 167 LEU A O 1
ATOM 1274 N N . PRO A 1 168 ? 13.972 18.357 -14.761 1.00 94.12 168 PRO A N 1
ATOM 1275 C CA . PRO A 1 168 ? 14.840 17.414 -15.470 1.00 94.12 168 PRO A CA 1
ATOM 1276 C C . PRO A 1 168 ? 15.513 16.379 -14.561 1.00 94.12 168 PRO A C 1
ATOM 1278 O O . PRO A 1 168 ? 15.765 15.265 -15.004 1.00 94.12 168 PRO A O 1
ATOM 1281 N N . THR A 1 169 ? 15.772 16.722 -13.296 1.00 90.94 169 THR A N 1
ATOM 1282 C CA . THR A 1 169 ? 16.336 15.799 -12.303 1.00 90.94 169 THR A CA 1
ATOM 1283 C C . THR A 1 169 ? 15.266 14.851 -11.772 1.00 90.94 169 THR A C 1
ATOM 1285 O O . THR A 1 169 ? 15.480 13.640 -11.737 1.00 90.94 169 THR A O 1
ATOM 1288 N N . ILE A 1 170 ? 14.090 15.384 -11.408 1.00 89.88 170 ILE A N 1
ATOM 1289 C CA . ILE A 1 170 ? 12.961 14.598 -10.878 1.00 89.88 170 ILE A CA 1
ATOM 1290 C C . ILE A 1 170 ? 12.567 13.484 -11.847 1.00 89.88 170 ILE A C 1
ATOM 1292 O O . ILE A 1 170 ? 12.284 12.374 -11.407 1.00 89.88 170 ILE A O 1
ATOM 1296 N N . LEU A 1 171 ? 12.593 13.754 -13.156 1.00 90.25 171 LEU A N 1
ATOM 1297 C CA . LEU A 1 171 ? 12.205 12.802 -14.201 1.00 90.25 171 LEU A CA 1
ATOM 1298 C C . LEU A 1 171 ? 13.076 11.537 -14.272 1.00 90.25 171 LEU A C 1
ATOM 1300 O O . LEU A 1 171 ? 12.728 10.630 -15.027 1.00 90.25 171 LEU A O 1
ATOM 1304 N N . ASN A 1 172 ? 14.152 11.445 -13.480 1.00 90.12 172 ASN A N 1
ATOM 1305 C CA . ASN A 1 172 ? 15.054 10.295 -13.446 1.00 90.12 172 ASN A CA 1
ATOM 1306 C C . ASN A 1 172 ? 15.593 9.960 -14.857 1.00 90.12 172 ASN A C 1
ATOM 1308 O O . ASN A 1 172 ? 15.329 8.876 -15.392 1.00 90.12 172 ASN A O 1
ATOM 1312 N N . PRO A 1 173 ? 16.323 10.898 -15.497 1.00 88.31 173 PRO A N 1
ATOM 1313 C CA . PRO A 1 173 ? 16.754 10.770 -16.892 1.00 88.31 173 PRO A CA 1
ATOM 1314 C C . PRO A 1 173 ? 17.754 9.625 -17.100 1.00 88.31 173 PRO A C 1
ATOM 1316 O O . PRO A 1 173 ? 17.864 9.090 -18.198 1.00 88.31 173 PRO A O 1
ATOM 1319 N N . SER A 1 174 ? 18.449 9.217 -16.037 1.00 86.88 174 SER A N 1
ATOM 1320 C CA . SER A 1 174 ? 19.381 8.086 -16.032 1.00 86.88 174 SER A CA 1
ATOM 1321 C C . SER A 1 174 ? 18.690 6.730 -15.838 1.00 86.88 174 SER A C 1
ATOM 1323 O O . SER A 1 174 ? 19.366 5.704 -15.828 1.00 86.88 174 SER A O 1
ATOM 1325 N N . HIS A 1 175 ? 17.359 6.700 -15.681 1.00 85.12 175 HIS A N 1
ATOM 1326 C CA . HIS A 1 175 ? 16.581 5.482 -15.432 1.00 85.12 175 HIS A CA 1
ATOM 1327 C C . HIS A 1 175 ? 17.099 4.668 -14.233 1.00 85.12 175 HIS A C 1
ATOM 1329 O O . HIS A 1 175 ? 17.110 3.434 -14.267 1.00 85.12 175 HIS A O 1
ATOM 1335 N N . GLU A 1 176 ? 17.513 5.337 -13.158 1.00 85.19 176 GLU A N 1
ATOM 1336 C CA . GLU A 1 176 ? 18.071 4.676 -11.981 1.00 85.19 176 GLU A CA 1
ATOM 1337 C C . GLU A 1 176 ? 17.051 3.745 -11.313 1.00 85.19 176 GLU A C 1
ATOM 1339 O O . GLU A 1 176 ? 15.846 4.026 -11.263 1.00 85.19 176 GLU A O 1
ATOM 1344 N N . LYS A 1 177 ? 17.557 2.612 -10.809 1.00 84.88 177 LYS A N 1
ATOM 1345 C CA . LYS A 1 177 ? 16.813 1.552 -10.115 1.00 84.88 177 LYS A CA 1
ATOM 1346 C C . LYS A 1 177 ? 17.587 1.146 -8.865 1.00 84.88 177 LYS A C 1
ATOM 1348 O O . LYS A 1 177 ? 18.809 1.032 -8.911 1.00 84.88 177 LYS A O 1
ATOM 1353 N N . TRP A 1 178 ? 16.896 0.896 -7.756 1.00 79.25 178 TRP A N 1
ATOM 1354 C CA . TRP A 1 178 ? 17.549 0.735 -6.449 1.00 79.25 178 TRP A CA 1
ATOM 1355 C C . TRP A 1 178 ? 16.971 -0.363 -5.548 1.00 79.25 178 TRP A C 1
ATOM 1357 O O . TRP A 1 178 ? 17.540 -0.623 -4.493 1.00 79.25 178 TRP A O 1
ATOM 1367 N N . TYR A 1 179 ? 15.897 -1.042 -5.951 1.00 74.38 179 TYR A N 1
ATOM 1368 C CA . TYR A 1 179 ? 15.195 -2.036 -5.140 1.00 74.38 179 TYR A CA 1
ATOM 1369 C C . TYR A 1 179 ? 15.534 -3.486 -5.493 1.00 74.38 179 TYR A C 1
ATOM 1371 O O . TYR A 1 179 ? 15.682 -3.837 -6.664 1.00 74.38 179 TYR A O 1
ATOM 1379 N N . LEU A 1 180 ? 15.543 -4.320 -4.447 1.00 65.12 180 LEU A N 1
ATOM 1380 C CA . LEU A 1 180 ? 16.080 -5.682 -4.360 1.00 65.12 180 LEU A CA 1
ATOM 1381 C C . LEU A 1 180 ? 17.606 -5.711 -4.436 1.00 65.12 180 LEU A C 1
ATOM 1383 O O . LEU A 1 180 ? 18.221 -5.247 -5.396 1.00 65.12 180 LEU A O 1
ATOM 1387 N N . ARG A 1 181 ? 18.213 -6.269 -3.380 1.00 59.16 181 ARG A N 1
ATOM 1388 C CA . ARG A 1 181 ? 19.653 -6.481 -3.345 1.00 59.16 181 ARG A CA 1
ATOM 1389 C C . ARG A 1 181 ? 20.059 -7.421 -4.486 1.00 59.16 181 ARG A C 1
ATOM 1391 O O . ARG A 1 181 ? 19.317 -8.359 -4.808 1.00 59.16 181 ARG A O 1
ATOM 1398 N N . PRO A 1 182 ? 21.244 -7.187 -5.060 1.00 53.66 182 PRO A N 1
ATOM 1399 C CA . PRO A 1 182 ? 21.922 -8.159 -5.901 1.00 53.66 182 PRO A CA 1
ATOM 1400 C C . PRO A 1 182 ? 21.888 -9.578 -5.348 1.00 53.66 182 PRO A C 1
ATOM 1402 O O . PRO A 1 182 ? 21.858 -9.763 -4.133 1.00 53.66 182 PRO A O 1
ATOM 1405 N N . THR A 1 183 ? 21.961 -10.581 -6.222 1.00 53.72 183 THR A N 1
ATOM 1406 C CA . THR A 1 183 ? 22.425 -11.910 -5.802 1.00 53.72 183 THR A CA 1
ATOM 1407 C C . THR A 1 183 ? 23.777 -11.756 -5.106 1.00 53.72 183 THR A C 1
ATOM 1409 O O . THR A 1 183 ? 24.597 -10.952 -5.550 1.00 53.72 183 THR A O 1
ATOM 1412 N N . ASN A 1 184 ? 24.008 -12.501 -4.021 1.00 50.12 184 ASN A N 1
ATOM 1413 C CA . ASN A 1 184 ? 25.294 -12.551 -3.319 1.00 50.12 184 ASN A CA 1
ATOM 1414 C C . ASN A 1 184 ? 26.355 -13.231 -4.204 1.00 50.12 184 ASN A C 1
ATOM 1416 O O . ASN A 1 184 ? 26.836 -14.318 -3.905 1.00 50.12 184 ASN A O 1
ATOM 1420 N N . THR A 1 185 ? 26.717 -12.619 -5.324 1.00 43.44 185 THR A N 1
ATOM 1421 C CA . THR A 1 185 ? 27.919 -12.967 -6.071 1.00 43.44 185 THR A CA 1
ATOM 1422 C C . THR A 1 185 ? 29.020 -12.053 -5.549 1.00 43.44 185 THR A C 1
ATOM 1424 O O . THR A 1 185 ? 29.172 -10.939 -6.038 1.00 43.44 185 THR A O 1
ATOM 1427 N N . ASN A 1 186 ? 29.706 -12.521 -4.501 1.00 38.50 186 ASN A N 1
ATOM 1428 C CA . ASN A 1 186 ? 30.887 -11.924 -3.866 1.00 38.50 186 ASN A CA 1
ATOM 1429 C C . ASN A 1 186 ? 30.756 -10.445 -3.471 1.00 38.50 186 ASN A C 1
ATOM 1431 O O . ASN A 1 186 ? 31.244 -9.551 -4.156 1.00 38.50 186 ASN A O 1
ATOM 1435 N N . ILE A 1 187 ? 30.167 -10.196 -2.299 1.00 42.72 187 ILE A N 1
ATOM 1436 C CA . ILE A 1 187 ? 30.618 -9.060 -1.494 1.00 42.72 187 ILE A CA 1
ATOM 1437 C C . ILE A 1 187 ? 31.864 -9.566 -0.775 1.00 42.72 187 ILE A C 1
ATOM 1439 O O . ILE A 1 187 ? 31.757 -10.392 0.132 1.00 42.72 187 ILE A O 1
ATOM 1443 N N . ASP A 1 188 ? 33.036 -9.122 -1.225 1.00 35.72 188 ASP A N 1
ATOM 1444 C CA . ASP A 1 188 ? 34.270 -9.271 -0.463 1.00 35.72 188 ASP A CA 1
ATOM 1445 C C . ASP A 1 188 ? 34.000 -8.769 0.959 1.00 35.72 188 ASP A C 1
ATOM 1447 O O . ASP A 1 188 ? 33.564 -7.634 1.161 1.00 35.72 188 ASP A O 1
ATOM 1451 N N . ALA A 1 189 ? 34.215 -9.635 1.947 1.00 35.44 189 ALA A N 1
ATOM 1452 C CA . ALA A 1 189 ? 33.905 -9.418 3.360 1.00 35.44 189 ALA A CA 1
ATOM 1453 C C . ALA A 1 189 ? 34.790 -8.347 4.045 1.00 35.44 189 ALA A C 1
ATOM 1455 O O . ALA A 1 189 ? 35.067 -8.448 5.233 1.00 35.44 189 ALA A O 1
ATOM 1456 N N . ASN A 1 190 ? 35.243 -7.334 3.303 1.00 34.41 190 ASN A N 1
ATOM 1457 C CA . ASN A 1 190 ? 36.140 -6.271 3.757 1.00 34.41 190 ASN A CA 1
ATOM 1458 C C . ASN A 1 190 ? 35.707 -4.860 3.312 1.00 34.41 190 ASN A C 1
ATOM 1460 O O . ASN A 1 190 ? 36.504 -3.929 3.372 1.00 34.41 190 ASN A O 1
ATOM 1464 N N . ALA A 1 191 ? 34.463 -4.663 2.866 1.00 38.97 191 ALA A N 1
ATOM 1465 C CA . ALA A 1 191 ? 33.933 -3.309 2.709 1.00 38.97 191 ALA A CA 1
ATOM 1466 C C . ALA A 1 191 ? 33.478 -2.785 4.079 1.00 38.97 191 ALA A C 1
ATOM 1468 O O . ALA A 1 191 ? 32.375 -3.082 4.539 1.00 38.97 191 ALA A O 1
ATOM 1469 N N . ASP A 1 192 ? 34.376 -2.048 4.730 1.00 31.72 192 ASP A N 1
ATOM 1470 C CA . ASP A 1 192 ? 34.185 -1.397 6.022 1.00 31.72 192 ASP A CA 1
ATOM 1471 C C . ASP A 1 192 ? 32.801 -0.742 6.159 1.00 31.72 192 ASP A C 1
ATOM 1473 O O . ASP A 1 192 ? 32.392 0.132 5.389 1.00 31.72 192 ASP A O 1
ATOM 1477 N N . THR A 1 193 ? 32.089 -1.159 7.202 1.00 36.81 193 THR A N 1
ATOM 1478 C CA . THR A 1 193 ? 30.744 -0.743 7.616 1.00 36.81 193 THR A CA 1
ATOM 1479 C C . THR A 1 193 ? 30.684 0.694 8.147 1.00 36.81 193 THR A C 1
ATOM 1481 O O . THR A 1 193 ? 30.125 0.921 9.217 1.00 36.81 193 THR A O 1
ATOM 1484 N N . ASN A 1 194 ? 31.278 1.682 7.468 1.00 31.69 194 ASN A N 1
ATOM 1485 C CA . ASN A 1 194 ? 31.293 3.045 8.016 1.00 31.69 194 ASN A CA 1
ATOM 1486 C C . ASN A 1 194 ? 31.434 4.213 7.028 1.00 31.69 194 ASN A C 1
ATOM 1488 O O . ASN A 1 194 ? 31.987 5.251 7.387 1.00 31.69 194 ASN A O 1
ATOM 1492 N N . THR A 1 195 ? 30.900 4.119 5.806 1.00 28.83 195 THR A N 1
ATOM 1493 C CA . THR A 1 195 ? 30.778 5.319 4.957 1.00 28.83 195 THR A CA 1
ATOM 1494 C C . THR A 1 195 ? 29.414 5.457 4.289 1.00 28.83 195 THR A C 1
ATOM 1496 O O . THR A 1 195 ? 29.030 4.716 3.388 1.00 28.83 195 THR A O 1
ATOM 1499 N N . SER A 1 196 ? 28.698 6.492 4.724 1.00 31.67 196 SER A N 1
ATOM 1500 C CA . SER A 1 196 ? 27.485 7.069 4.142 1.00 31.67 196 SER A CA 1
ATOM 1501 C C . SER A 1 196 ? 27.759 7.765 2.800 1.00 31.67 196 SER A C 1
ATOM 1503 O O . SER A 1 196 ? 27.355 8.909 2.597 1.00 31.67 196 SER A O 1
ATOM 1505 N N . SER A 1 197 ? 28.491 7.131 1.887 1.00 27.69 197 SER A N 1
ATOM 1506 C CA . SER A 1 197 ? 28.765 7.690 0.560 1.00 27.69 197 SER A CA 1
ATOM 1507 C C . SER A 1 197 ? 27.932 6.995 -0.509 1.00 27.69 197 SER A C 1
ATOM 1509 O O . SER A 1 197 ? 27.968 5.776 -0.664 1.00 27.69 197 SER A O 1
ATOM 1511 N N . ILE A 1 198 ? 27.195 7.818 -1.257 1.00 30.12 198 ILE A N 1
ATOM 1512 C CA . ILE A 1 198 ? 26.547 7.483 -2.527 1.00 30.12 198 ILE A CA 1
ATOM 1513 C C . ILE A 1 198 ? 27.567 6.733 -3.407 1.00 30.12 198 ILE A C 1
ATOM 1515 O O . ILE A 1 198 ? 28.689 7.226 -3.548 1.00 30.12 198 ILE A O 1
ATOM 1519 N N . PRO A 1 199 ? 27.232 5.569 -3.996 1.00 34.12 199 PRO A N 1
ATOM 1520 C CA . PRO A 1 199 ? 28.177 4.841 -4.833 1.00 34.12 199 PRO A CA 1
ATOM 1521 C C . PRO A 1 199 ? 28.565 5.680 -6.054 1.00 34.12 199 PRO A C 1
ATOM 1523 O O . PRO A 1 199 ? 27.702 6.099 -6.824 1.00 34.12 199 PRO A O 1
ATOM 1526 N N . SER A 1 200 ? 29.864 5.901 -6.248 1.00 25.30 200 SER A N 1
ATOM 1527 C CA . SER A 1 200 ? 30.405 6.457 -7.490 1.00 25.30 200 SER A CA 1
ATOM 1528 C C . SER A 1 200 ? 30.075 5.538 -8.680 1.00 25.30 200 SER A C 1
ATOM 1530 O O . SER A 1 200 ? 30.036 4.315 -8.506 1.00 25.30 200 SER A O 1
ATOM 1532 N N . PRO A 1 201 ? 29.866 6.079 -9.897 1.00 29.67 201 PRO A N 1
ATOM 1533 C CA . PRO A 1 201 ? 29.620 5.260 -11.081 1.00 29.67 201 PRO A CA 1
ATOM 1534 C C . PRO A 1 201 ? 30.820 4.331 -11.354 1.00 29.67 201 PRO A C 1
ATOM 1536 O O . PRO A 1 201 ? 31.967 4.728 -11.124 1.00 29.67 201 PRO A O 1
ATOM 1539 N N . PRO A 1 202 ? 30.583 3.095 -11.830 1.00 37.19 202 PRO A N 1
ATOM 1540 C CA . PRO A 1 202 ? 31.635 2.095 -11.967 1.00 37.19 202 PRO A CA 1
ATOM 1541 C C . PRO A 1 202 ? 32.685 2.525 -12.999 1.00 37.19 202 PRO A C 1
ATOM 1543 O O . PRO A 1 202 ? 32.357 2.865 -14.137 1.00 37.19 202 PRO A O 1
ATOM 1546 N N . GLN A 1 203 ? 33.959 2.484 -12.600 1.00 32.31 203 GLN A N 1
ATOM 1547 C CA . GLN A 1 203 ? 35.086 2.613 -13.522 1.00 32.31 203 GLN A CA 1
ATOM 1548 C C . GLN A 1 203 ? 35.167 1.370 -14.422 1.00 32.31 203 GLN A C 1
ATOM 1550 O O . GLN A 1 203 ? 34.989 0.234 -13.984 1.00 32.31 203 GLN A O 1
ATOM 1555 N N . ALA A 1 204 ? 35.379 1.615 -15.714 1.00 35.88 204 ALA A N 1
ATOM 1556 C CA . ALA A 1 204 ? 35.230 0.659 -16.806 1.00 35.88 204 ALA A CA 1
ATOM 1557 C C . ALA A 1 204 ? 36.432 -0.289 -16.967 1.00 35.88 204 ALA A C 1
ATOM 1559 O O . ALA A 1 204 ? 37.065 -0.331 -18.021 1.00 35.88 204 ALA A O 1
ATOM 1560 N N . ASN A 1 205 ? 36.769 -1.054 -15.934 1.00 37.84 205 ASN A N 1
ATOM 1561 C CA . ASN A 1 205 ? 37.900 -1.978 -15.984 1.00 37.84 205 ASN A CA 1
ATOM 1562 C C . ASN A 1 205 ? 37.659 -3.255 -15.171 1.00 37.84 205 ASN A C 1
ATOM 1564 O O . ASN A 1 205 ? 38.434 -3.573 -14.283 1.00 37.84 205 ASN A O 1
ATOM 1568 N N . ASN A 1 206 ? 36.593 -3.994 -15.500 1.00 37.94 206 ASN A N 1
ATOM 1569 C CA . ASN A 1 206 ? 36.552 -5.461 -15.409 1.00 37.94 206 ASN A CA 1
ATOM 1570 C C . ASN A 1 206 ? 35.328 -5.994 -16.172 1.00 37.94 206 ASN A C 1
ATOM 1572 O O . ASN A 1 206 ? 34.184 -5.854 -15.740 1.00 37.94 206 ASN A O 1
ATOM 1576 N N . ALA A 1 207 ? 35.563 -6.592 -17.341 1.00 42.25 207 ALA A N 1
ATOM 1577 C CA . ALA A 1 207 ? 34.527 -7.269 -18.111 1.00 42.25 207 ALA A CA 1
ATOM 1578 C C . ALA A 1 207 ? 34.136 -8.584 -17.405 1.00 42.25 207 ALA A C 1
ATOM 1580 O O . ALA A 1 207 ? 35.003 -9.406 -17.127 1.00 42.25 207 ALA A O 1
ATOM 1581 N N . HIS A 1 208 ? 32.832 -8.769 -17.161 1.00 37.41 208 HIS A N 1
ATOM 1582 C CA . HIS A 1 208 ? 32.154 -9.964 -16.613 1.00 37.41 208 HIS A CA 1
ATOM 1583 C C . HIS A 1 208 ? 31.903 -10.078 -15.096 1.00 37.41 208 HIS A C 1
ATOM 1585 O O . HIS A 1 208 ? 31.528 -11.154 -14.634 1.00 37.41 208 HIS A O 1
ATOM 1591 N N . ALA A 1 209 ? 31.937 -8.988 -14.324 1.00 43.16 209 ALA A N 1
ATOM 1592 C CA . ALA A 1 209 ? 31.155 -8.945 -13.082 1.00 43.16 209 ALA A CA 1
ATOM 1593 C C . ALA A 1 209 ? 29.706 -8.562 -13.436 1.00 43.16 209 ALA A C 1
ATOM 1595 O O . ALA A 1 209 ? 29.450 -7.455 -13.909 1.00 43.16 209 ALA A O 1
ATOM 1596 N N . HIS A 1 210 ? 28.764 -9.500 -13.295 1.00 47.81 210 HIS A N 1
ATOM 1597 C CA . HIS A 1 210 ? 27.354 -9.306 -13.637 1.00 47.81 210 HIS A CA 1
ATOM 1598 C C . HIS A 1 210 ? 26.787 -8.188 -12.757 1.00 47.81 210 HIS A C 1
ATOM 1600 O O . HIS A 1 210 ? 26.478 -8.432 -11.594 1.00 47.81 210 HIS A O 1
ATOM 1606 N N . VAL A 1 211 ? 26.682 -6.954 -13.271 1.00 50.31 211 VAL A N 1
ATOM 1607 C CA . VAL A 1 211 ? 26.050 -5.882 -12.501 1.00 50.31 211 VAL A CA 1
ATOM 1608 C C . VAL A 1 211 ? 24.593 -6.305 -12.272 1.00 50.31 211 VAL A C 1
ATOM 1610 O O . VAL A 1 211 ? 23.839 -6.500 -13.227 1.00 50.31 211 VAL A O 1
ATOM 1613 N N . PRO A 1 212 ? 24.199 -6.518 -11.018 1.00 63.22 212 PRO A N 1
ATOM 1614 C CA . PRO A 1 212 ? 22.881 -7.010 -10.655 1.00 63.22 212 PRO A CA 1
ATOM 1615 C C . PRO A 1 212 ? 21.834 -5.936 -10.957 1.00 63.22 212 PRO A C 1
ATOM 1617 O O . PRO A 1 212 ? 21.850 -4.847 -10.378 1.00 63.22 212 PRO A O 1
ATOM 1620 N N . TYR A 1 213 ? 20.909 -6.239 -11.865 1.00 75.62 213 TYR A N 1
ATOM 1621 C CA . TYR A 1 213 ? 19.791 -5.352 -12.167 1.00 75.62 213 TYR A CA 1
ATOM 1622 C C . TYR A 1 213 ? 18.880 -5.220 -10.945 1.00 75.62 213 TYR A C 1
ATOM 1624 O O . TYR A 1 213 ? 18.669 -6.173 -10.192 1.00 75.62 213 TYR A O 1
ATOM 1632 N N . ARG A 1 214 ? 18.320 -4.025 -10.762 1.00 82.19 214 ARG A N 1
ATOM 1633 C CA . ARG A 1 214 ? 17.415 -3.688 -9.660 1.00 82.19 214 ARG A CA 1
ATOM 1634 C C . ARG A 1 214 ? 16.047 -3.313 -10.215 1.00 82.19 214 ARG A C 1
ATOM 1636 O O . ARG A 1 214 ? 15.946 -2.808 -11.335 1.00 82.19 214 ARG A O 1
ATOM 1643 N N . TYR A 1 215 ? 14.995 -3.520 -9.431 1.00 86.44 215 TYR A N 1
ATOM 1644 C CA . TYR A 1 215 ? 13.715 -2.873 -9.708 1.00 86.44 215 TYR A CA 1
ATOM 1645 C C . TYR A 1 215 ? 13.731 -1.435 -9.204 1.00 86.44 215 TYR A C 1
ATOM 1647 O O . TYR A 1 215 ? 14.559 -1.028 -8.391 1.00 86.44 215 TYR A O 1
ATOM 1655 N N . LEU A 1 216 ? 12.791 -0.644 -9.693 1.00 85.81 216 LEU A N 1
ATOM 1656 C CA . LEU A 1 216 ? 12.489 0.644 -9.097 1.00 85.81 216 LEU A CA 1
ATOM 1657 C C . LEU A 1 216 ? 11.664 0.423 -7.817 1.00 85.81 216 LEU A C 1
ATOM 1659 O O . LEU A 1 216 ? 10.797 -0.450 -7.793 1.00 85.81 216 LEU A O 1
ATOM 1663 N N . ALA A 1 217 ? 11.876 1.237 -6.787 1.00 87.44 217 ALA A N 1
ATOM 1664 C CA . ALA A 1 217 ? 10.949 1.358 -5.663 1.00 87.44 217 ALA A CA 1
ATOM 1665 C C . ALA A 1 217 ? 10.755 2.817 -5.281 1.00 87.44 217 ALA A C 1
ATOM 1667 O O . ALA A 1 217 ? 11.498 3.672 -5.726 1.00 87.44 217 ALA A O 1
ATOM 1668 N N . GLY A 1 218 ? 9.782 3.117 -4.439 1.00 85.94 218 GLY A N 1
ATOM 1669 C CA . GLY A 1 218 ? 9.611 4.451 -3.890 1.00 85.94 218 GLY A CA 1
ATOM 1670 C C . GLY A 1 218 ? 8.785 4.427 -2.621 1.00 85.94 218 GLY A C 1
ATOM 1671 O O . GLY A 1 218 ? 8.136 3.432 -2.299 1.00 85.94 218 GLY A O 1
ATOM 1672 N N . THR A 1 219 ? 8.813 5.537 -1.902 1.00 88.25 219 THR A N 1
ATOM 1673 C CA . THR A 1 219 ? 7.946 5.804 -0.760 1.00 88.25 219 THR A CA 1
ATOM 1674 C C . THR A 1 219 ? 6.887 6.823 -1.161 1.00 88.25 219 THR A C 1
ATOM 1676 O O . THR A 1 219 ? 7.138 7.731 -1.953 1.00 88.25 219 THR A O 1
ATOM 1679 N N . CYS A 1 220 ? 5.680 6.670 -0.631 1.00 89.12 220 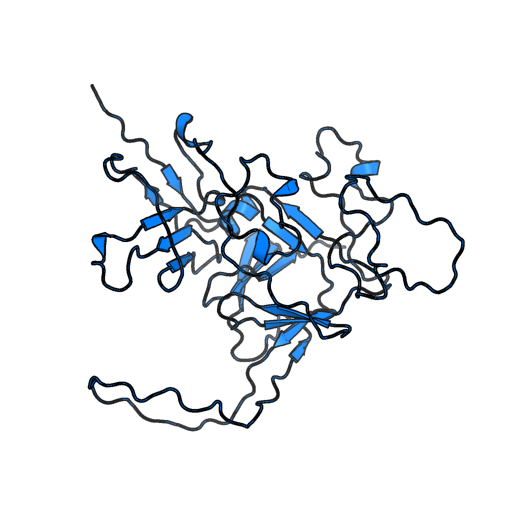CYS A N 1
ATOM 1680 C CA . CYS A 1 220 ? 4.575 7.587 -0.854 1.00 89.12 220 CYS A CA 1
ATOM 1681 C C . CYS A 1 220 ? 3.897 7.895 0.480 1.00 89.12 220 CYS A C 1
ATOM 1683 O O . CYS A 1 220 ? 3.457 6.975 1.167 1.00 89.12 220 CYS A O 1
ATOM 1685 N N . ALA A 1 221 ? 3.789 9.183 0.800 1.00 91.56 221 ALA A N 1
ATOM 1686 C CA . ALA A 1 221 ? 3.080 9.699 1.972 1.00 91.56 221 ALA A CA 1
ATOM 1687 C C . ALA A 1 221 ? 1.857 10.545 1.579 1.00 91.56 221 ALA A C 1
ATOM 1689 O O . ALA A 1 221 ? 1.432 11.438 2.304 1.00 91.56 221 ALA A O 1
ATOM 1690 N N . CYS A 1 222 ? 1.302 10.326 0.380 1.00 91.00 222 CYS A N 1
ATOM 1691 C CA . CYS A 1 222 ? 0.103 11.052 -0.020 1.00 91.00 222 CYS A CA 1
ATOM 1692 C C . CYS A 1 222 ? -1.107 10.569 0.788 1.00 91.00 222 CYS A C 1
ATOM 1694 O O . CYS A 1 222 ? -1.225 9.380 1.097 1.00 91.00 222 CYS A O 1
ATOM 1696 N N . GLN A 1 223 ? -2.063 11.471 1.029 1.00 91.81 223 GLN A N 1
ATOM 1697 C CA . GLN A 1 223 ? -3.273 11.176 1.804 1.00 91.81 223 GLN A CA 1
ATOM 1698 C C . GLN A 1 223 ? -4.009 9.923 1.308 1.00 91.81 223 GLN A C 1
ATOM 1700 O O . GLN A 1 223 ? -4.548 9.152 2.095 1.00 91.81 223 GLN A O 1
ATOM 1705 N N . LEU A 1 224 ? -4.014 9.686 -0.006 1.00 92.38 224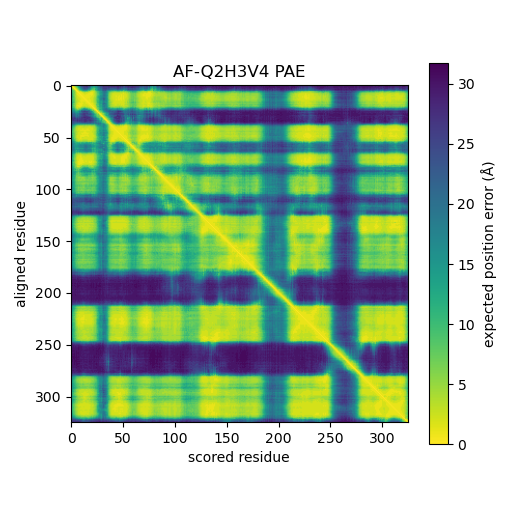 LEU A N 1
ATOM 1706 C CA . LEU A 1 224 ? -4.645 8.513 -0.600 1.00 92.38 224 LEU A CA 1
ATOM 1707 C C . LEU A 1 224 ? -3.969 7.204 -0.164 1.00 92.38 224 LEU A C 1
ATOM 1709 O O . LEU A 1 224 ? -4.653 6.234 0.161 1.00 92.38 224 LEU A O 1
ATOM 1713 N N . CYS A 1 225 ? -2.635 7.158 -0.159 1.00 93.38 225 CYS A N 1
ATOM 1714 C CA . CYS A 1 225 ? -1.872 5.998 0.303 1.00 93.38 225 CYS A CA 1
ATOM 1715 C C . CYS A 1 225 ? -2.015 5.807 1.816 1.00 93.38 225 CYS A C 1
ATOM 1717 O O . CYS A 1 225 ? -2.210 4.670 2.251 1.00 93.38 225 CYS A O 1
ATOM 1719 N N . CYS A 1 226 ? -2.035 6.894 2.590 1.00 95.00 226 CYS A N 1
ATOM 1720 C CA . CYS A 1 226 ? -2.282 6.836 4.030 1.00 95.00 226 CYS A CA 1
ATOM 1721 C C . CYS A 1 226 ? -3.665 6.244 4.333 1.00 95.00 226 CYS A C 1
ATOM 1723 O O . CYS A 1 226 ? -3.772 5.240 5.031 1.00 95.00 226 CYS A O 1
ATOM 1725 N N . LEU A 1 227 ? -4.722 6.756 3.696 1.00 94.75 227 LEU A N 1
ATOM 1726 C CA . LEU A 1 227 ? -6.099 6.308 3.936 1.00 94.75 227 LEU A CA 1
ATOM 1727 C C . LEU A 1 227 ? -6.431 4.923 3.359 1.00 94.75 227 LEU A C 1
ATOM 1729 O O . LEU A 1 227 ? -7.459 4.344 3.724 1.00 94.75 227 LEU A O 1
ATOM 1733 N N . THR A 1 228 ? -5.615 4.386 2.448 1.00 93.19 228 THR A N 1
ATOM 1734 C CA . THR A 1 228 ? -5.808 3.036 1.883 1.00 93.19 228 THR A CA 1
ATOM 1735 C C . THR A 1 228 ? -4.963 1.967 2.562 1.00 93.19 228 THR A C 1
ATOM 1737 O O . THR A 1 228 ? -5.386 0.816 2.573 1.00 93.19 228 THR A O 1
ATOM 1740 N N . SER A 1 229 ? -3.817 2.323 3.147 1.00 93.88 229 SER A N 1
ATOM 1741 C CA . SER A 1 229 ? -2.949 1.384 3.872 1.00 93.88 229 SER A CA 1
ATOM 1742 C C . SER A 1 229 ? -3.150 1.435 5.390 1.00 93.88 229 SER A C 1
ATOM 1744 O O . SER A 1 229 ? -3.115 0.394 6.041 1.00 93.88 229 SER A O 1
ATOM 1746 N N . GLY A 1 230 ? -3.398 2.628 5.934 1.00 93.44 230 GLY A N 1
ATOM 1747 C CA . GLY A 1 230 ? -3.384 2.938 7.362 1.00 93.44 230 GLY A CA 1
ATOM 1748 C C . GLY A 1 230 ? -2.075 3.567 7.855 1.00 93.44 230 GLY A C 1
ATOM 1749 O O . GLY A 1 230 ? -2.003 3.995 9.005 1.00 93.44 230 GLY A O 1
ATOM 1750 N N . PHE A 1 231 ? -1.038 3.654 7.018 1.00 92.38 231 PHE A N 1
ATOM 1751 C CA . PHE A 1 231 ? 0.314 4.052 7.429 1.00 92.38 231 PHE A CA 1
ATOM 1752 C C . PHE A 1 231 ? 0.777 5.341 6.740 1.00 92.38 231 PHE A C 1
ATOM 1754 O O . PHE A 1 231 ? 0.443 5.576 5.584 1.00 92.38 231 PHE A O 1
ATOM 1761 N N . GLU A 1 2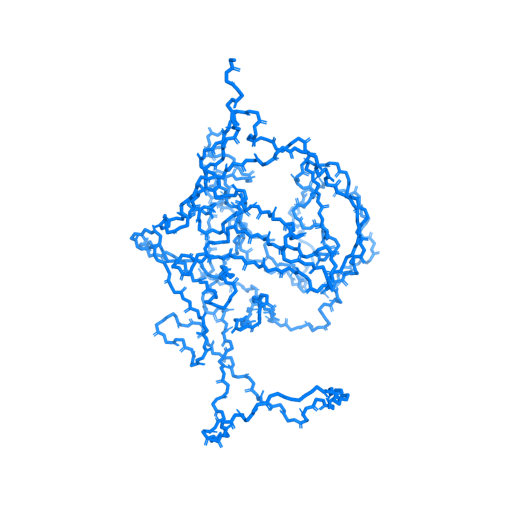32 ? 1.582 6.149 7.439 1.00 88.88 232 GLU A N 1
ATOM 1762 C CA . GLU A 1 232 ? 2.096 7.442 6.939 1.00 88.88 232 GLU A CA 1
ATOM 1763 C C . GLU A 1 232 ? 2.974 7.311 5.696 1.00 88.88 232 GLU A C 1
ATOM 1765 O O . GLU A 1 232 ? 2.976 8.172 4.825 1.00 88.88 232 GLU A O 1
ATOM 1770 N N . ILE A 1 233 ? 3.762 6.239 5.621 1.00 89.44 233 ILE A N 1
ATOM 1771 C CA . ILE A 1 233 ? 4.715 6.023 4.539 1.00 89.44 233 ILE A CA 1
ATOM 1772 C C . ILE A 1 233 ? 4.461 4.639 3.966 1.00 89.44 233 ILE A C 1
ATOM 1774 O O . ILE A 1 233 ? 4.754 3.624 4.597 1.00 89.44 233 ILE A O 1
ATOM 1778 N N . GLN A 1 234 ? 3.947 4.601 2.742 1.00 90.88 234 GLN A N 1
ATOM 1779 C CA . GLN A 1 234 ? 3.792 3.367 1.990 1.00 90.88 234 GLN A CA 1
ATOM 1780 C C . GLN A 1 234 ? 4.991 3.173 1.062 1.00 90.88 234 GLN A C 1
ATOM 1782 O O . GLN A 1 234 ? 5.284 4.029 0.227 1.00 90.88 234 GLN A O 1
ATOM 1787 N N . THR A 1 235 ? 5.662 2.030 1.172 1.00 89.38 235 THR A N 1
ATOM 1788 C CA . THR A 1 235 ? 6.708 1.616 0.233 1.00 89.38 235 THR A CA 1
ATOM 1789 C C . THR A 1 235 ? 6.101 0.832 -0.930 1.00 89.38 235 THR A C 1
ATOM 1791 O O . THR A 1 235 ? 5.195 0.013 -0.749 1.00 89.38 235 THR A O 1
ATOM 1794 N N . TRP A 1 236 ? 6.607 1.084 -2.134 1.00 89.88 236 TRP A N 1
ATOM 1795 C CA . TRP A 1 236 ? 6.201 0.426 -3.372 1.00 89.88 236 TRP A CA 1
ATOM 1796 C C . TRP A 1 236 ? 7.417 -0.059 -4.135 1.00 89.88 236 TRP A C 1
ATOM 1798 O O . TRP A 1 236 ? 8.402 0.662 -4.231 1.00 89.88 236 TRP A O 1
ATOM 1808 N N . ALA A 1 237 ? 7.317 -1.240 -4.735 1.00 90.12 237 ALA A N 1
ATOM 1809 C CA . ALA A 1 237 ? 8.258 -1.726 -5.731 1.00 90.12 237 ALA A CA 1
ATOM 1810 C C . ALA A 1 237 ? 7.541 -1.848 -7.076 1.00 90.12 237 ALA A C 1
ATOM 1812 O O . ALA A 1 237 ? 6.468 -2.444 -7.163 1.00 90.12 237 ALA A O 1
ATOM 1813 N N . PHE A 1 238 ? 8.135 -1.300 -8.130 1.00 90.00 238 PHE A N 1
ATOM 1814 C CA . PHE A 1 238 ? 7.574 -1.325 -9.476 1.00 90.00 238 PHE A CA 1
ATOM 1815 C C . PHE A 1 238 ? 8.120 -2.544 -10.212 1.00 90.00 238 PHE A C 1
ATOM 1817 O O . PHE A 1 238 ? 9.199 -2.513 -10.810 1.00 90.00 238 PHE A O 1
ATOM 1824 N N . ILE A 1 239 ? 7.365 -3.634 -10.134 1.00 90.88 239 ILE A N 1
ATOM 1825 C CA . ILE A 1 239 ? 7.722 -4.924 -10.718 1.00 90.88 239 ILE A CA 1
ATOM 1826 C C . ILE A 1 239 ? 6.786 -5.179 -11.905 1.00 90.88 239 ILE A C 1
ATOM 1828 O O . ILE A 1 239 ? 5.566 -5.121 -11.736 1.00 90.88 239 ILE A O 1
ATOM 1832 N N . PRO A 1 240 ? 7.309 -5.473 -13.111 1.00 90.69 240 PRO A N 1
ATOM 1833 C CA . PRO A 1 240 ? 6.460 -5.844 -14.233 1.00 90.69 240 PRO A CA 1
ATOM 1834 C C . PRO A 1 240 ? 5.606 -7.063 -13.890 1.00 90.69 240 PRO A C 1
ATOM 1836 O O . PRO A 1 240 ? 6.129 -8.069 -13.420 1.00 90.69 240 PRO A O 1
ATOM 1839 N N . ARG A 1 241 ? 4.309 -7.025 -14.213 1.00 91.62 241 ARG A N 1
ATOM 1840 C CA . ARG A 1 241 ? 3.371 -8.130 -13.940 1.00 91.62 241 ARG A CA 1
ATOM 1841 C C . ARG A 1 241 ? 3.865 -9.496 -14.439 1.00 91.62 241 ARG A C 1
ATOM 1843 O O . ARG A 1 241 ? 3.706 -10.488 -13.743 1.00 91.62 241 ARG A O 1
ATOM 1850 N N . ARG A 1 242 ? 4.527 -9.538 -15.602 1.00 90.69 242 ARG A N 1
ATOM 1851 C CA . ARG A 1 242 ? 5.142 -10.755 -16.178 1.00 90.69 242 ARG A CA 1
ATOM 1852 C C . ARG A 1 242 ? 6.217 -11.404 -15.291 1.00 90.69 242 ARG A C 1
ATOM 1854 O O . ARG A 1 242 ? 6.503 -12.580 -15.460 1.00 90.69 242 ARG A O 1
ATOM 1861 N N . ASN A 1 243 ? 6.798 -10.646 -14.362 1.00 92.19 243 ASN A N 1
ATOM 1862 C CA . ASN A 1 243 ? 7.829 -11.110 -13.439 1.00 92.19 243 ASN A CA 1
ATOM 1863 C C . ASN A 1 243 ? 7.230 -11.557 -12.095 1.00 92.19 243 ASN A C 1
ATOM 1865 O O . ASN A 1 243 ? 7.978 -11.810 -11.154 1.00 92.19 243 ASN A O 1
ATOM 1869 N N . ILE A 1 244 ? 5.899 -11.639 -11.986 1.00 94.12 244 ILE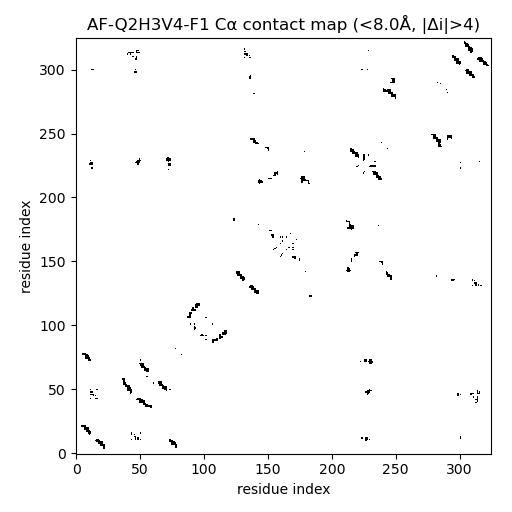 A N 1
ATOM 1870 C CA . ILE A 1 244 ? 5.191 -12.041 -10.772 1.00 94.12 244 ILE A CA 1
ATOM 1871 C C . ILE A 1 244 ? 4.353 -13.278 -11.082 1.00 94.12 244 ILE A C 1
ATOM 1873 O O . ILE A 1 244 ? 3.504 -13.264 -11.974 1.00 94.12 244 ILE A O 1
ATOM 1877 N N . ALA A 1 245 ? 4.560 -14.331 -10.303 1.00 94.81 245 ALA A N 1
ATOM 1878 C 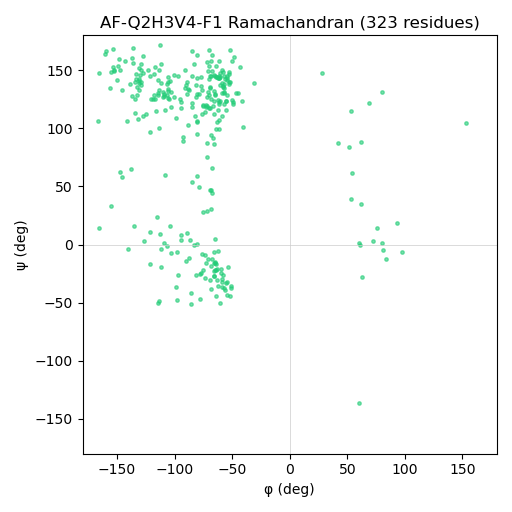CA . ALA A 1 245 ? 3.692 -15.495 -10.268 1.00 94.81 245 ALA A CA 1
ATOM 1879 C C . ALA A 1 245 ? 3.028 -15.606 -8.893 1.00 94.81 245 ALA A C 1
ATOM 1881 O O . ALA A 1 245 ? 3.654 -15.348 -7.865 1.00 94.81 245 ALA A O 1
ATOM 1882 N N . ILE A 1 246 ? 1.760 -15.999 -8.863 1.00 95.19 246 ILE A N 1
ATOM 1883 C CA . ILE A 1 246 ? 0.964 -16.155 -7.645 1.00 95.19 246 ILE A CA 1
ATOM 1884 C C . ILE A 1 246 ? 0.653 -17.631 -7.404 1.00 95.19 246 ILE A C 1
ATOM 1886 O O . ILE A 1 246 ? 0.375 -18.389 -8.335 1.00 95.19 246 ILE A O 1
ATOM 1890 N N . ARG A 1 247 ? 0.740 -18.054 -6.141 1.00 93.50 247 ARG A N 1
ATOM 1891 C CA . ARG A 1 247 ? 0.445 -19.427 -5.731 1.00 93.50 247 ARG A CA 1
ATOM 1892 C C . ARG A 1 247 ? -1.059 -19.679 -5.789 1.00 93.50 247 ARG A C 1
ATOM 1894 O O . ARG A 1 247 ? -1.805 -19.043 -5.047 1.00 93.50 247 ARG A O 1
ATOM 1901 N N . GLY A 1 248 ? -1.480 -20.647 -6.596 1.00 86.25 248 GLY A N 1
ATOM 1902 C CA . GLY A 1 248 ? -2.826 -21.208 -6.520 1.00 86.25 248 GLY A CA 1
ATOM 1903 C C . GLY A 1 248 ? -2.935 -22.290 -5.448 1.00 86.25 248 GLY A C 1
ATOM 1904 O O . GLY A 1 248 ? -1.943 -22.933 -5.092 1.00 86.25 248 GLY A O 1
ATOM 1905 N N . SER A 1 249 ? -4.145 -22.509 -4.933 1.00 76.31 249 SER A N 1
ATOM 1906 C CA . SER A 1 249 ? -4.422 -23.738 -4.185 1.00 76.31 249 SER A CA 1
ATOM 1907 C C . SER A 1 249 ? -4.420 -24.915 -5.168 1.00 76.31 249 SER A C 1
ATOM 1909 O O . SER A 1 249 ? -5.059 -24.853 -6.217 1.00 76.31 249 SER A O 1
ATOM 1911 N N . SER A 1 250 ? -3.662 -25.977 -4.881 1.00 56.16 250 SER A N 1
ATOM 1912 C CA . SER A 1 250 ? -3.782 -27.217 -5.651 1.00 56.16 250 SER A CA 1
ATOM 1913 C C . SER A 1 250 ? -5.167 -27.796 -5.377 1.00 56.16 250 SER A C 1
ATOM 1915 O O . SER A 1 250 ? -5.478 -28.103 -4.226 1.00 56.16 250 SER A O 1
ATOM 1917 N N . SER A 1 251 ? -5.998 -27.937 -6.407 1.00 46.88 251 SER A N 1
ATOM 1918 C CA . SER A 1 251 ? -7.289 -28.609 -6.298 1.00 46.88 251 SER A CA 1
ATOM 1919 C C . SER A 1 251 ? -7.073 -30.095 -5.991 1.00 46.88 251 SER A C 1
ATOM 1921 O O . SER A 1 251 ? -7.010 -30.918 -6.903 1.00 46.88 251 SER A O 1
ATOM 1923 N N . SER A 1 252 ? -6.944 -30.462 -4.717 1.00 42.06 252 SER A N 1
ATOM 1924 C CA . SER A 1 252 ? -7.235 -31.830 -4.300 1.00 42.06 252 SER A CA 1
ATOM 1925 C C . SER A 1 252 ? -8.752 -31.977 -4.284 1.00 42.06 252 SER A C 1
ATOM 1927 O O . SER A 1 252 ? -9.453 -31.221 -3.610 1.00 42.06 252 SER A O 1
ATOM 1929 N N . SER A 1 253 ? -9.223 -32.915 -5.095 1.00 38.59 253 SER A N 1
ATOM 1930 C CA . SER A 1 253 ? -10.594 -33.395 -5.222 1.00 38.59 253 SER A CA 1
ATOM 1931 C C . SER A 1 253 ? -11.411 -33.329 -3.930 1.00 38.59 253 SER A C 1
ATOM 1933 O O . SER A 1 253 ? -10.953 -33.679 -2.842 1.00 38.59 253 SER A O 1
ATOM 1935 N N . SER A 1 254 ? -12.669 -32.922 -4.097 1.00 42.12 254 SER A N 1
ATOM 1936 C CA . SER A 1 254 ? -13.749 -32.996 -3.118 1.00 42.12 254 SER A CA 1
ATOM 1937 C C . SER A 1 254 ? -13.727 -34.318 -2.344 1.00 42.12 254 SER A C 1
ATOM 1939 O O . SER A 1 254 ? -14.196 -35.342 -2.836 1.00 42.12 254 SER A O 1
ATOM 1941 N N . SER A 1 255 ? -13.207 -34.283 -1.123 1.00 34.97 255 SER A N 1
ATOM 1942 C CA . SER A 1 255 ? -13.436 -35.319 -0.123 1.00 34.97 255 SER A CA 1
ATOM 1943 C C . SER A 1 255 ? -14.253 -34.672 0.982 1.00 34.97 255 SER A C 1
ATOM 1945 O O . SER A 1 255 ? -13.746 -33.894 1.786 1.00 34.97 255 SER A O 1
ATOM 1947 N N . SER A 1 256 ? -15.557 -34.927 0.945 1.00 41.28 256 SER A N 1
ATOM 1948 C CA . SER A 1 256 ? -16.497 -34.623 2.018 1.00 41.28 256 SER A CA 1
ATOM 1949 C C . SER A 1 256 ? -15.970 -35.168 3.345 1.00 41.28 256 SER A C 1
ATOM 1951 O O . SER A 1 256 ? -15.735 -36.373 3.437 1.00 41.28 256 SER A O 1
ATOM 1953 N N . ILE A 1 257 ? -15.829 -34.325 4.371 1.00 39.38 257 ILE A N 1
ATOM 1954 C CA . ILE A 1 257 ? -15.597 -34.775 5.750 1.00 39.38 257 ILE A CA 1
ATOM 1955 C C . ILE A 1 257 ? -16.534 -34.018 6.713 1.00 39.38 257 ILE A C 1
ATOM 1957 O O . ILE A 1 257 ? -16.850 -32.854 6.457 1.00 39.38 257 ILE A O 1
ATOM 1961 N N . PRO A 1 258 ? -17.053 -34.707 7.752 1.00 36.94 258 PRO A N 1
ATOM 1962 C CA . PRO A 1 258 ? -18.352 -34.449 8.370 1.00 36.94 258 PRO A CA 1
ATOM 1963 C C . PRO A 1 258 ? -18.347 -33.363 9.451 1.00 36.94 258 PRO A C 1
ATOM 1965 O O . PRO A 1 258 ? -17.313 -32.978 9.988 1.00 36.94 258 PRO A O 1
ATOM 1968 N N . VAL A 1 259 ? -19.563 -32.939 9.800 1.00 36.56 259 VAL A N 1
ATOM 1969 C CA . VAL A 1 259 ? -19.925 -32.061 10.924 1.00 36.56 259 VAL A CA 1
ATOM 1970 C C . VAL A 1 259 ? -19.200 -32.464 12.225 1.00 36.56 259 VAL A C 1
ATOM 1972 O O . VAL A 1 259 ? -19.297 -33.631 12.610 1.00 36.56 259 VAL A O 1
ATOM 1975 N N . PRO A 1 260 ? -18.543 -31.542 12.959 1.00 37.56 260 PRO A N 1
ATOM 1976 C CA . PRO A 1 260 ? -18.007 -31.852 14.278 1.00 37.56 260 PRO A CA 1
ATOM 1977 C C . PRO A 1 260 ? -19.103 -31.790 15.347 1.00 37.56 260 PRO A C 1
ATOM 1979 O O . PRO A 1 260 ? -19.822 -30.798 15.475 1.00 37.56 260 PRO A O 1
ATOM 1982 N N . ALA A 1 261 ? -19.181 -32.858 16.137 1.00 37.84 261 ALA A N 1
ATOM 1983 C CA . ALA A 1 261 ? -19.850 -32.883 17.428 1.00 37.84 261 ALA A CA 1
ATOM 1984 C C . ALA A 1 261 ? -19.110 -32.008 18.466 1.00 37.84 261 ALA A C 1
ATOM 1986 O O . ALA A 1 261 ? -17.955 -31.631 18.284 1.00 37.84 261 ALA A O 1
ATOM 1987 N N . ALA A 1 262 ? -19.831 -31.695 19.544 1.00 34.47 262 ALA A N 1
ATOM 1988 C CA . ALA A 1 262 ? -19.504 -30.817 20.672 1.00 34.47 262 ALA A CA 1
ATOM 1989 C C . ALA A 1 262 ? -18.115 -31.034 21.340 1.00 34.47 262 ALA A C 1
ATOM 1991 O O . ALA A 1 262 ? -17.511 -32.097 21.194 1.00 34.47 262 ALA A O 1
ATOM 1992 N N . PRO A 1 263 ? -17.602 -30.042 22.105 1.00 37.84 263 PRO A N 1
ATOM 1993 C CA . PRO A 1 263 ? -16.206 -29.993 22.533 1.00 37.84 263 PRO A CA 1
ATOM 1994 C C . PRO A 1 263 ? -15.923 -30.885 23.750 1.00 37.84 263 PRO A C 1
ATOM 1996 O O . PRO A 1 263 ? -16.717 -30.966 24.685 1.00 37.84 263 PRO A O 1
ATOM 1999 N N . SER A 1 264 ? -14.740 -31.500 23.775 1.00 33.50 264 SER A N 1
ATOM 2000 C CA . SER A 1 264 ? -14.120 -32.039 24.991 1.00 33.50 264 SER A CA 1
ATOM 2001 C C . SER A 1 264 ? -12.666 -31.560 25.094 1.00 33.50 264 SER A C 1
ATOM 2003 O O . SER A 1 264 ? -12.001 -31.433 24.063 1.00 33.50 264 SER A O 1
ATOM 2005 N N . PRO A 1 265 ? -12.175 -31.256 26.310 1.00 40.47 265 PRO A N 1
ATOM 2006 C CA . PRO A 1 265 ? -10.850 -30.701 26.541 1.00 40.47 265 PRO A CA 1
ATOM 2007 C C . PRO A 1 265 ? -9.833 -31.832 26.722 1.00 40.47 265 PRO A C 1
ATOM 2009 O O . PRO A 1 265 ? -10.087 -32.732 27.513 1.00 40.47 265 PRO A O 1
ATOM 2012 N N . LEU A 1 266 ? -8.720 -31.771 25.982 1.00 33.47 266 LEU A N 1
ATOM 2013 C CA . LEU A 1 266 ? -7.388 -32.374 26.212 1.00 33.47 266 LEU A CA 1
ATOM 2014 C C . LEU A 1 266 ? -6.731 -32.569 24.831 1.00 33.47 266 LEU A C 1
ATOM 2016 O O . LEU A 1 266 ? -7.122 -33.446 24.065 1.00 33.47 266 LEU A O 1
ATOM 2020 N N . PHE A 1 267 ? -5.766 -31.715 24.479 1.00 39.41 267 PHE A N 1
ATOM 2021 C CA . PHE A 1 267 ? -5.077 -31.784 23.185 1.00 39.41 267 PHE A CA 1
ATOM 2022 C C . PHE A 1 267 ? -3.962 -32.849 23.207 1.00 39.41 267 PHE A C 1
ATOM 2024 O O . PHE A 1 267 ? -3.099 -32.785 24.086 1.00 39.41 267 PHE A O 1
ATOM 2031 N N . PRO A 1 268 ? -3.926 -33.801 22.253 1.00 36.75 268 PRO A N 1
ATOM 2032 C CA . PRO A 1 268 ? -2.755 -34.645 22.024 1.00 36.75 268 PRO A CA 1
ATOM 2033 C C . PRO A 1 268 ? -1.601 -33.841 21.377 1.00 36.75 268 PRO A C 1
ATOM 2035 O O . PRO A 1 268 ? -1.849 -32.800 20.762 1.00 36.75 268 PRO A O 1
ATOM 2038 N N . PRO A 1 269 ? -0.338 -34.298 21.513 1.00 37.59 269 PRO A N 1
ATOM 2039 C CA . PRO A 1 269 ? 0.846 -33.614 20.983 1.00 37.59 269 PRO A CA 1
ATOM 2040 C C . PRO A 1 269 ? 0.826 -33.481 19.446 1.00 37.59 269 PRO A C 1
ATOM 2042 O O . PRO A 1 269 ? 0.148 -34.261 18.769 1.00 37.59 269 PRO A O 1
ATOM 2045 N N . PRO A 1 270 ? 1.580 -32.515 18.878 1.00 35.97 270 PRO A N 1
ATOM 2046 C CA . PRO A 1 270 ? 1.565 -32.229 17.447 1.00 35.97 270 PRO A CA 1
ATOM 2047 C C . PRO A 1 270 ? 2.008 -33.452 16.642 1.00 35.97 270 PRO A C 1
ATOM 2049 O O . PRO A 1 270 ? 3.094 -33.996 16.839 1.00 35.97 270 PRO A O 1
ATOM 2052 N N . SER A 1 271 ? 1.147 -33.883 15.723 1.00 34.91 271 SER A N 1
ATOM 2053 C CA . SER A 1 271 ? 1.468 -34.921 14.747 1.00 34.91 271 SER A CA 1
ATOM 2054 C C . SER A 1 271 ? 2.594 -34.435 13.818 1.00 34.91 271 SER A C 1
ATOM 2056 O O . SER A 1 271 ? 2.621 -33.247 13.481 1.00 34.91 271 SER A O 1
ATOM 2058 N N . PRO A 1 272 ? 3.519 -35.313 13.384 1.00 35.28 272 PRO A N 1
ATOM 2059 C CA . PRO A 1 272 ? 4.556 -34.944 12.423 1.00 35.28 272 PRO A CA 1
ATOM 2060 C C . PRO A 1 272 ? 3.929 -34.436 11.112 1.00 35.28 272 PRO A C 1
ATOM 2062 O O . PRO A 1 272 ? 2.822 -34.860 10.761 1.00 35.28 272 PRO A O 1
ATOM 2065 N N . PRO A 1 273 ? 4.603 -33.530 10.378 1.00 36.38 273 PRO A N 1
ATOM 2066 C CA . PRO A 1 273 ? 4.054 -32.962 9.154 1.00 36.38 273 PRO A CA 1
ATOM 2067 C C . PRO A 1 273 ? 3.783 -34.073 8.124 1.00 36.38 273 PRO A C 1
ATOM 2069 O O . PRO A 1 273 ? 4.625 -34.959 7.955 1.00 36.38 273 PRO A O 1
ATOM 2072 N N . PRO A 1 274 ? 2.635 -34.046 7.420 1.00 34.59 274 PRO A N 1
ATOM 2073 C CA . PRO A 1 274 ? 2.338 -35.030 6.389 1.00 34.59 274 PRO A CA 1
ATOM 2074 C C . PRO A 1 274 ? 3.384 -34.959 5.270 1.00 34.59 274 PRO A C 1
ATOM 2076 O O . PRO A 1 274 ? 3.599 -33.921 4.643 1.00 34.59 274 PRO A O 1
ATOM 2079 N N . SER A 1 275 ? 4.032 -36.092 5.019 1.00 33.97 275 SER A N 1
ATOM 2080 C CA . SER A 1 275 ? 5.099 -36.312 4.039 1.00 33.97 275 SER A CA 1
ATOM 2081 C C . SER A 1 275 ? 4.586 -36.477 2.601 1.00 33.97 275 SER A C 1
ATOM 2083 O O . SER A 1 275 ? 4.995 -37.378 1.873 1.00 33.97 275 SER A O 1
ATOM 2085 N N . SER A 1 276 ? 3.726 -35.568 2.141 1.00 39.41 276 SER A N 1
ATOM 2086 C CA . SER A 1 276 ? 3.363 -35.476 0.722 1.00 39.41 276 SER A CA 1
ATOM 2087 C C . SER A 1 276 ? 3.225 -34.014 0.310 1.00 39.41 276 SER A C 1
ATOM 2089 O O . SER A 1 276 ? 2.266 -33.340 0.686 1.00 39.41 276 SER A O 1
ATOM 2091 N N . LEU A 1 277 ? 4.208 -33.519 -0.452 1.00 40.31 277 LEU A N 1
ATOM 2092 C CA . LEU A 1 277 ? 4.176 -32.196 -1.070 1.00 40.31 277 LEU A CA 1
ATOM 2093 C C . LEU A 1 277 ? 2.993 -32.130 -2.044 1.00 40.31 277 LEU A C 1
ATOM 2095 O O . LEU A 1 277 ? 3.059 -32.661 -3.152 1.00 40.31 277 LEU A O 1
ATOM 2099 N N . ASN A 1 278 ? 1.947 -31.395 -1.676 1.00 45.62 278 ASN A N 1
ATOM 2100 C CA . ASN A 1 278 ? 1.128 -30.724 -2.677 1.00 45.62 278 ASN A CA 1
ATOM 2101 C C . ASN A 1 278 ? 2.068 -29.794 -3.455 1.00 45.62 278 ASN A C 1
ATOM 2103 O O . ASN A 1 278 ? 2.584 -28.825 -2.892 1.00 45.62 278 ASN A O 1
ATOM 2107 N N . HIS A 1 279 ? 2.344 -30.112 -4.721 1.00 53.41 279 HIS A N 1
ATOM 2108 C CA . HIS A 1 279 ? 3.159 -29.270 -5.593 1.00 53.41 279 HIS A CA 1
ATOM 2109 C C . HIS A 1 279 ? 2.377 -27.975 -5.838 1.00 53.41 279 HIS A C 1
ATOM 2111 O O . HIS A 1 279 ? 1.505 -27.898 -6.704 1.00 53.41 279 HIS A O 1
ATOM 2117 N N . ALA A 1 280 ? 2.614 -26.971 -4.994 1.00 62.72 280 ALA A N 1
ATOM 2118 C CA . ALA A 1 280 ? 1.966 -25.679 -5.113 1.00 62.72 280 ALA A CA 1
ATOM 2119 C C . ALA A 1 280 ? 2.228 -25.129 -6.520 1.00 62.72 280 ALA A C 1
ATOM 2121 O O . ALA A 1 280 ? 3.375 -24.890 -6.895 1.00 62.72 280 ALA A O 1
ATOM 2122 N N . THR A 1 281 ? 1.169 -24.966 -7.312 1.00 84.19 281 THR A N 1
ATOM 2123 C CA . THR A 1 281 ? 1.299 -24.481 -8.686 1.00 84.19 281 THR A CA 1
ATOM 2124 C C . THR A 1 281 ? 1.322 -22.958 -8.660 1.00 84.19 281 THR A C 1
ATOM 2126 O O . THR A 1 281 ? 0.369 -22.317 -8.211 1.00 84.19 281 THR A O 1
ATOM 2129 N N . TYR A 1 282 ? 2.427 -22.376 -9.117 1.00 90.00 282 TYR A N 1
ATOM 2130 C CA . TYR A 1 282 ? 2.530 -20.942 -9.356 1.00 90.00 282 TYR A CA 1
ATOM 2131 C C . TYR A 1 282 ? 2.076 -20.638 -10.778 1.00 90.00 282 TYR A C 1
ATOM 2133 O O . TYR A 1 282 ? 2.475 -21.320 -11.720 1.00 90.00 282 TYR A O 1
ATOM 2141 N N . GLN A 1 283 ? 1.243 -19.614 -10.926 1.00 91.94 283 GLN A N 1
ATOM 2142 C CA . GLN A 1 283 ? 0.740 -19.157 -12.220 1.00 91.94 283 GLN A CA 1
ATOM 2143 C C . GLN A 1 283 ? 1.124 -17.689 -12.425 1.00 91.94 283 GLN A C 1
ATOM 2145 O O . GLN A 1 283 ? 1.147 -16.946 -11.439 1.00 91.94 283 GLN A O 1
ATOM 2150 N N . PRO A 1 284 ? 1.426 -17.246 -13.660 1.00 94.50 284 PRO A N 1
ATOM 2151 C CA . PRO A 1 284 ? 1.643 -15.831 -13.947 1.00 94.50 284 PRO A CA 1
ATOM 2152 C C . PRO A 1 284 ? 0.483 -14.977 -13.430 1.00 94.50 284 PRO A C 1
ATOM 2154 O O . PRO A 1 284 ? -0.679 -15.371 -13.535 1.00 94.50 284 PRO A O 1
ATOM 2157 N N . LEU A 1 285 ? 0.789 -13.812 -12.859 1.00 95.00 285 LEU A N 1
ATOM 2158 C CA . LEU A 1 285 ? -0.234 -12.936 -12.301 1.00 95.00 285 LEU A CA 1
ATOM 2159 C C . LEU A 1 285 ? -1.150 -12.385 -13.406 1.00 95.00 285 LEU A C 1
ATOM 2161 O O . LEU A 1 285 ? -0.753 -11.531 -14.203 1.00 95.00 285 LEU A O 1
ATOM 2165 N N . ASP A 1 286 ? -2.412 -12.804 -13.387 1.00 93.56 286 ASP A N 1
ATOM 2166 C CA . ASP A 1 286 ? -3.493 -12.196 -14.155 1.00 93.56 286 ASP A CA 1
ATOM 2167 C C . ASP A 1 286 ? -4.644 -11.801 -13.225 1.00 93.56 286 ASP A C 1
ATOM 2169 O O . ASP A 1 286 ? -5.328 -12.651 -12.663 1.00 93.56 286 ASP A O 1
ATOM 2173 N N . PHE A 1 287 ? -4.874 -10.494 -13.072 1.00 92.25 287 PHE A N 1
ATOM 2174 C CA . PHE A 1 287 ? -5.953 -9.965 -12.234 1.00 92.25 287 PHE A CA 1
ATOM 2175 C C . PHE A 1 287 ? -7.349 -10.352 -12.736 1.00 92.25 287 PHE A C 1
ATOM 2177 O O . PHE A 1 287 ? -8.293 -10.340 -11.949 1.00 92.25 287 PHE A O 1
ATOM 2184 N N . SER A 1 288 ? -7.485 -10.698 -14.020 1.00 90.69 288 SER A N 1
ATOM 2185 C CA . SER A 1 288 ? -8.766 -11.123 -14.602 1.00 90.69 288 SER A CA 1
ATOM 2186 C C . SER A 1 288 ? -9.071 -12.597 -14.319 1.00 90.69 288 SER A C 1
ATOM 2188 O O . SER A 1 288 ? -10.235 -12.984 -14.271 1.00 90.69 288 SER A O 1
ATOM 2190 N N . HIS A 1 289 ? -8.033 -13.411 -14.106 1.00 91.38 289 HIS A N 1
ATOM 2191 C CA . HIS A 1 289 ? -8.126 -14.864 -13.965 1.00 91.38 289 HIS A CA 1
ATOM 2192 C C . HIS A 1 289 ? -7.219 -15.346 -12.830 1.00 91.38 289 HIS A C 1
ATOM 2194 O O . HIS A 1 289 ? -6.234 -16.054 -13.039 1.00 91.38 289 HIS A O 1
ATOM 2200 N N . LEU A 1 290 ? -7.538 -14.931 -11.604 1.00 92.00 290 LEU A N 1
ATOM 2201 C CA . LEU A 1 290 ? -6.790 -15.369 -10.431 1.00 92.00 290 LEU A CA 1
ATOM 2202 C C . LEU A 1 290 ? -7.013 -16.869 -10.166 1.00 92.00 290 LEU A C 1
ATOM 2204 O O . LEU A 1 290 ? -8.134 -17.358 -10.342 1.00 92.00 290 LEU A O 1
ATOM 2208 N N . PRO A 1 291 ? -5.989 -17.602 -9.685 1.00 90.44 291 PRO A N 1
ATOM 2209 C CA . PRO A 1 291 ? -6.162 -18.997 -9.304 1.00 90.44 291 PRO A CA 1
ATOM 2210 C C . PRO A 1 291 ? -7.241 -19.167 -8.227 1.00 90.44 291 PRO A C 1
ATOM 2212 O O . PRO A 1 291 ? -7.405 -18.325 -7.339 1.00 90.44 291 PRO A O 1
ATOM 2215 N N . ALA A 1 292 ? -7.937 -20.305 -8.256 1.00 87.19 292 ALA A N 1
ATOM 2216 C CA . ALA A 1 292 ? -8.966 -20.616 -7.272 1.00 87.19 292 ALA A CA 1
ATOM 2217 C C . ALA A 1 292 ? -8.413 -20.591 -5.834 1.00 87.19 292 ALA A C 1
ATOM 2219 O O . ALA A 1 292 ? -7.317 -21.085 -5.543 1.00 87.19 292 ALA A O 1
ATOM 2220 N N . GLY A 1 293 ? -9.202 -20.016 -4.925 1.00 86.94 293 GLY A N 1
ATOM 2221 C CA . GLY A 1 293 ? -8.878 -19.939 -3.500 1.00 86.94 293 GLY A CA 1
ATOM 2222 C C . GLY A 1 293 ? -7.895 -18.832 -3.114 1.00 86.94 293 GLY A C 1
ATOM 2223 O O . GLY A 1 293 ? -7.593 -18.708 -1.932 1.00 86.94 293 GLY A O 1
ATOM 2224 N N . VAL A 1 294 ? -7.414 -18.011 -4.054 1.00 92.69 294 VAL A N 1
ATOM 2225 C CA . VAL A 1 294 ? -6.588 -16.833 -3.747 1.00 92.69 294 VAL A CA 1
ATOM 2226 C C . VAL A 1 294 ? -7.489 -15.706 -3.211 1.00 92.69 294 VAL A C 1
ATOM 2228 O O . VAL A 1 294 ? -8.283 -15.158 -3.977 1.00 92.69 294 VAL A O 1
ATOM 2231 N N . PRO A 1 295 ? -7.389 -15.301 -1.927 1.00 94.31 295 PRO A N 1
ATOM 2232 C CA . PRO A 1 295 ? -8.293 -14.314 -1.335 1.00 94.31 295 PRO A CA 1
ATOM 2233 C C . PRO A 1 295 ? -7.818 -12.881 -1.614 1.00 94.31 295 PRO A C 1
ATOM 2235 O O . PRO A 1 295 ? -7.595 -12.096 -0.689 1.00 94.31 295 PRO A O 1
ATOM 2238 N N . LEU A 1 296 ? -7.596 -12.547 -2.885 1.00 95.56 296 LEU A N 1
ATOM 2239 C CA . LEU A 1 296 ? -7.165 -11.220 -3.316 1.00 95.56 296 LEU A CA 1
ATOM 2240 C C . LEU A 1 296 ? -8.395 -10.394 -3.709 1.00 95.56 296 LEU A C 1
ATOM 2242 O O . LEU A 1 296 ? -9.126 -10.757 -4.629 1.00 95.56 296 LEU A O 1
ATOM 2246 N N . LYS A 1 297 ? -8.640 -9.292 -3.001 1.00 94.25 297 LYS A N 1
ATOM 2247 C CA . LYS A 1 297 ? -9.783 -8.407 -3.237 1.00 94.25 297 LYS A CA 1
ATOM 2248 C C . LYS A 1 297 ? -9.324 -7.113 -3.895 1.00 94.25 297 LYS A C 1
ATOM 2250 O O . LYS A 1 297 ? -8.425 -6.454 -3.379 1.00 94.25 297 LYS A O 1
ATOM 2255 N N . LYS A 1 298 ? -9.975 -6.745 -5.000 1.00 95.25 298 LYS A N 1
ATOM 2256 C CA . LYS A 1 298 ? -9.780 -5.467 -5.691 1.00 95.25 298 LYS A CA 1
ATOM 2257 C C . LYS A 1 298 ? -10.586 -4.357 -5.014 1.00 95.25 298 LYS A C 1
ATOM 2259 O O . LYS A 1 298 ? -11.759 -4.539 -4.683 1.00 95.25 298 LYS A O 1
ATOM 2264 N N . TYR A 1 299 ? -9.962 -3.199 -4.871 1.00 94.19 299 TYR A N 1
ATOM 2265 C CA . TYR A 1 299 ? -10.572 -1.938 -4.486 1.00 94.19 299 TYR A CA 1
ATOM 2266 C C . TYR A 1 299 ? -10.098 -0.836 -5.427 1.00 94.19 299 TYR A C 1
ATOM 2268 O O . TYR A 1 299 ? -8.902 -0.667 -5.642 1.00 94.19 299 TYR A O 1
ATOM 2276 N N . GLU A 1 300 ? -11.030 -0.078 -5.989 1.00 94.12 300 GLU A N 1
ATOM 2277 C CA . GLU A 1 300 ? -10.711 1.045 -6.862 1.00 94.12 300 GLU A CA 1
ATOM 2278 C C . GLU A 1 300 ? -10.784 2.338 -6.051 1.00 94.12 300 GLU A C 1
ATOM 2280 O O . GLU A 1 300 ? -11.858 2.754 -5.618 1.00 94.12 300 GLU A O 1
ATOM 2285 N N . SER A 1 301 ? -9.624 2.939 -5.776 1.00 89.06 301 SER A N 1
ATOM 2286 C CA . SER A 1 301 ? -9.559 4.159 -4.963 1.00 89.06 301 SER A CA 1
ATOM 2287 C C . SER A 1 301 ? -9.960 5.404 -5.757 1.00 89.06 301 SER A C 1
ATOM 2289 O O . SER A 1 301 ? -10.419 6.390 -5.197 1.00 89.06 301 SER A O 1
ATOM 2291 N N . SER A 1 302 ? -9.808 5.364 -7.072 1.00 89.56 302 SER A N 1
ATOM 2292 C CA . SER A 1 302 ? -10.328 6.360 -8.008 1.00 89.56 302 SER A CA 1
ATOM 2293 C C . SER A 1 302 ? -10.386 5.728 -9.401 1.00 89.56 302 SER A C 1
ATOM 2295 O O . SER A 1 302 ? -9.749 4.688 -9.590 1.00 89.56 302 SER A O 1
ATOM 2297 N N . PRO A 1 303 ? -11.124 6.307 -10.368 1.00 90.31 303 PRO A N 1
ATOM 2298 C CA . PRO A 1 303 ? -11.238 5.737 -11.707 1.00 90.31 303 PRO A CA 1
ATOM 2299 C C . PRO A 1 303 ? -9.870 5.386 -12.310 1.00 90.31 303 PRO A C 1
ATOM 2301 O O . PRO A 1 303 ? -8.994 6.246 -12.433 1.00 90.31 303 PRO A O 1
ATOM 2304 N N . GLY A 1 304 ? -9.672 4.110 -12.641 1.00 88.50 304 GLY A N 1
ATOM 2305 C CA . GLY A 1 304 ? -8.421 3.592 -13.194 1.00 88.50 304 GLY A CA 1
ATOM 2306 C C . GLY A 1 304 ? -7.278 3.426 -12.185 1.00 88.50 304 GLY A C 1
ATOM 2307 O O . GLY A 1 304 ? -6.135 3.275 -12.607 1.00 88.50 304 GLY A O 1
ATOM 2308 N N . ARG A 1 305 ? -7.539 3.470 -10.869 1.00 90.81 305 ARG A N 1
ATOM 2309 C CA . ARG A 1 305 ? -6.555 3.221 -9.791 1.00 90.81 305 ARG A CA 1
ATOM 2310 C C . ARG A 1 305 ? -7.002 2.070 -8.915 1.00 90.81 305 ARG A C 1
ATOM 2312 O O . ARG A 1 305 ? -7.775 2.250 -7.970 1.00 90.81 305 ARG A O 1
ATOM 2319 N N . ALA A 1 306 ? -6.483 0.892 -9.213 1.00 93.19 306 ALA A N 1
ATOM 2320 C CA . ALA A 1 306 ? -6.809 -0.320 -8.493 1.00 93.19 306 ALA A CA 1
ATOM 2321 C C . ALA A 1 306 ? -5.763 -0.630 -7.419 1.00 93.19 306 ALA A C 1
ATOM 2323 O O . ALA A 1 306 ? -4.567 -0.368 -7.559 1.00 93.19 306 ALA A O 1
ATOM 2324 N N . ARG A 1 307 ? -6.255 -1.188 -6.320 1.00 94.31 307 ARG A N 1
ATOM 2325 C CA . ARG A 1 307 ? -5.484 -1.736 -5.213 1.00 94.31 307 ARG A CA 1
ATOM 2326 C C . ARG A 1 307 ? -5.997 -3.129 -4.935 1.00 94.31 307 ARG A C 1
ATOM 2328 O O . ARG A 1 307 ? -7.207 -3.340 -4.870 1.00 94.31 307 ARG A O 1
ATOM 2335 N N . GLU A 1 308 ? -5.095 -4.059 -4.698 1.00 96.44 308 GLU A N 1
ATOM 2336 C CA . GLU A 1 308 ? -5.441 -5.414 -4.316 1.00 96.44 308 GLU A CA 1
ATOM 2337 C C . GLU A 1 308 ? -4.891 -5.722 -2.935 1.00 96.44 308 GLU A C 1
ATOM 2339 O O . GLU A 1 308 ? -3.699 -5.552 -2.668 1.00 96.44 308 GLU A O 1
ATOM 2344 N N . PHE A 1 309 ? -5.763 -6.213 -2.060 1.00 96.31 309 PHE A N 1
ATOM 2345 C CA . PHE A 1 309 ? -5.408 -6.579 -0.697 1.00 96.31 309 PHE A CA 1
ATOM 2346 C C . PHE A 1 309 ? -5.889 -7.986 -0.352 1.00 96.31 309 PHE A C 1
ATOM 2348 O O . PHE A 1 309 ? -6.833 -8.520 -0.937 1.00 96.31 309 PHE A O 1
ATOM 2355 N N . CYS A 1 310 ? -5.226 -8.607 0.618 1.00 95.56 310 CYS A N 1
ATOM 2356 C CA . CYS A 1 310 ? -5.629 -9.907 1.129 1.00 95.56 310 CYS A CA 1
ATOM 2357 C C . CYS A 1 310 ? -6.916 -9.773 1.955 1.00 95.56 310 CYS A C 1
ATOM 2359 O O . CYS A 1 310 ? -6.912 -9.128 3.002 1.00 95.56 310 CYS A O 1
ATOM 2361 N N . ALA A 1 311 ? -7.995 -10.437 1.545 1.00 91.44 311 ALA A N 1
ATOM 2362 C CA . ALA A 1 311 ? -9.277 -10.405 2.249 1.00 91.44 311 ALA A CA 1
ATOM 2363 C C . ALA A 1 311 ? -9.232 -11.057 3.646 1.00 91.44 311 ALA A C 1
ATOM 2365 O O . ALA A 1 311 ? -10.130 -10.829 4.449 1.00 91.44 311 ALA A O 1
ATOM 2366 N N . VAL A 1 312 ? -8.190 -11.843 3.945 1.00 90.88 312 VAL A N 1
ATOM 2367 C CA . VAL A 1 312 ? -8.006 -12.517 5.242 1.00 90.88 312 VAL A CA 1
ATOM 2368 C C . VAL A 1 312 ? -7.313 -11.614 6.265 1.00 90.88 312 VAL A C 1
ATOM 2370 O O . VAL A 1 312 ? -7.710 -11.592 7.423 1.00 90.88 312 VAL A O 1
ATOM 2373 N N . CYS A 1 313 ? -6.280 -10.861 5.866 1.00 89.19 313 CYS A N 1
ATOM 2374 C CA . CYS A 1 313 ? -5.463 -10.083 6.813 1.00 89.19 313 CYS A CA 1
ATOM 2375 C C . CYS A 1 313 ? -5.310 -8.590 6.476 1.00 89.19 313 CYS A C 1
ATOM 2377 O O . CYS A 1 313 ? -4.550 -7.890 7.148 1.00 89.19 313 CYS A O 1
ATOM 2379 N N . GLY A 1 314 ? -5.952 -8.103 5.413 1.00 88.94 314 GLY A N 1
ATOM 2380 C CA . GLY A 1 314 ? -5.913 -6.699 4.991 1.00 88.94 314 GLY A CA 1
ATOM 2381 C C . GLY A 1 314 ? -4.592 -6.246 4.370 1.00 88.94 314 GLY A C 1
ATOM 2382 O O . GLY A 1 314 ? -4.439 -5.078 4.048 1.00 88.94 314 GLY A O 1
ATOM 2383 N N . ALA A 1 315 ? -3.615 -7.142 4.193 1.00 92.50 315 ALA A N 1
ATOM 2384 C CA . ALA A 1 315 ? -2.324 -6.762 3.627 1.00 92.50 315 ALA A CA 1
ATOM 2385 C C . ALA A 1 315 ? -2.514 -6.221 2.207 1.00 92.50 315 ALA A C 1
ATOM 2387 O O . ALA A 1 315 ? -3.020 -6.946 1.351 1.00 92.50 315 ALA A O 1
ATOM 2388 N N . THR A 1 316 ? -2.097 -4.979 1.970 1.00 94.62 316 THR A N 1
ATOM 2389 C CA . THR A 1 316 ? -2.025 -4.404 0.624 1.00 94.62 316 THR A CA 1
ATOM 2390 C C . THR A 1 316 ? -0.913 -5.115 -0.145 1.00 94.62 316 THR A C 1
ATOM 2392 O O . THR A 1 316 ? 0.209 -5.213 0.350 1.00 94.62 316 THR A O 1
ATOM 2395 N N . VAL A 1 317 ? -1.235 -5.660 -1.318 1.00 95.69 317 VAL A N 1
ATOM 2396 C CA . VAL A 1 317 ? -0.323 -6.500 -2.112 1.00 95.69 317 VAL A CA 1
ATOM 2397 C C . VAL A 1 317 ? 0.053 -5.816 -3.417 1.00 95.69 317 VAL A C 1
ATOM 2399 O O . VAL A 1 317 ? 1.233 -5.749 -3.749 1.00 95.69 317 VAL A O 1
ATOM 2402 N N . PHE A 1 318 ? -0.936 -5.300 -4.147 1.00 95.94 318 PHE A N 1
ATOM 2403 C CA . PHE A 1 318 ? -0.704 -4.646 -5.428 1.00 95.94 318 PHE A CA 1
ATOM 2404 C C . PHE A 1 318 ? -1.374 -3.279 -5.475 1.00 95.94 318 PHE A C 1
ATOM 2406 O O . PHE A 1 318 ? -2.399 -3.027 -4.838 1.00 95.94 318 PHE A O 1
ATOM 2413 N N . TRP A 1 319 ? -0.758 -2.402 -6.251 1.00 93.00 319 TRP A N 1
ATOM 2414 C CA . TRP A 1 319 ? -1.351 -1.185 -6.766 1.00 93.00 319 TRP A CA 1
ATOM 2415 C C . TRP A 1 319 ? -1.011 -1.133 -8.246 1.00 93.00 319 TRP A C 1
ATOM 2417 O O . TRP A 1 319 ? 0.123 -1.423 -8.638 1.00 93.00 319 TRP A O 1
ATOM 2427 N N . HIS A 1 320 ? -1.991 -0.787 -9.063 1.00 90.00 320 HIS A N 1
ATOM 2428 C CA . HIS A 1 320 ? -1.777 -0.535 -10.477 1.00 90.00 320 HIS A CA 1
ATOM 2429 C C . HIS A 1 320 ? -2.754 0.512 -10.973 1.00 90.00 320 HIS A C 1
ATOM 2431 O O . HIS A 1 320 ? -3.786 0.803 -10.358 1.00 90.00 320 HIS A O 1
ATOM 2437 N N . ASP A 1 321 ? -2.382 1.103 -12.095 1.00 86.56 321 ASP A N 1
ATOM 2438 C CA . ASP A 1 321 ? -3.197 2.077 -12.769 1.00 86.56 321 ASP A CA 1
ATOM 2439 C C . ASP A 1 321 ? -3.403 1.737 -14.237 1.00 86.56 321 ASP A C 1
ATOM 2441 O O . ASP A 1 321 ? -2.690 0.929 -14.832 1.00 86.56 321 ASP A O 1
ATOM 2445 N N . THR A 1 322 ? -4.424 2.363 -14.803 1.00 74.44 322 THR A N 1
ATOM 2446 C CA . THR A 1 322 ? -4.669 2.387 -16.237 1.00 74.44 322 THR A CA 1
ATOM 2447 C C . THR A 1 322 ? -4.355 3.788 -16.754 1.00 74.44 322 THR A C 1
ATOM 2449 O O . THR A 1 322 ? -5.249 4.486 -17.237 1.00 74.44 322 THR A O 1
ATOM 2452 N N . PHE A 1 323 ? -3.119 4.269 -16.592 1.00 56.69 323 PHE A N 1
ATOM 2453 C CA . PHE A 1 323 ? -2.692 5.393 -17.425 1.00 56.69 323 PHE A CA 1
ATOM 2454 C C . PHE A 1 323 ? -2.542 4.907 -18.877 1.00 56.69 323 PHE A C 1
ATOM 2456 O O . PHE A 1 323 ? -1.964 3.840 -19.101 1.00 56.69 323 PHE A O 1
ATOM 2463 N N . PRO A 1 324 ? -3.045 5.654 -19.878 1.00 47.53 324 PRO A N 1
ATOM 2464 C CA . PRO A 1 324 ? -2.561 5.492 -21.241 1.00 47.53 324 PRO A CA 1
ATOM 2465 C C . PRO A 1 324 ? -1.047 5.722 -21.226 1.00 47.53 324 PRO A C 1
ATOM 2467 O O . PRO A 1 324 ? -0.589 6.690 -20.617 1.00 47.53 324 PRO A O 1
ATOM 2470 N N . ALA A 1 325 ? -0.304 4.793 -21.826 1.00 42.69 325 ALA A N 1
ATOM 2471 C CA . ALA A 1 325 ? 1.135 4.922 -22.032 1.00 42.69 325 ALA A CA 1
ATOM 2472 C C . ALA A 1 325 ? 1.483 6.181 -22.838 1.00 42.69 325 ALA A C 1
ATOM 2474 O O . ALA A 1 325 ? 0.659 6.571 -23.700 1.00 42.69 325 ALA A O 1
#

Solvent-accessible surface area (backbone atoms only — not comparable to full-atom values): 20919 Å² total; per-residue (Å²): 132,82,83,75,72,70,46,35,32,35,33,33,71,80,48,86,62,54,47,78,43,70,69,73,80,73,92,71,71,80,89,82,90,86,87,90,90,44,72,51,78,41,50,41,91,73,57,19,15,34,46,38,40,38,32,49,83,48,102,82,62,63,84,90,61,51,47,76,44,71,31,66,24,17,56,78,43,58,49,83,84,65,74,55,72,96,70,66,70,56,74,63,36,44,59,59,76,74,40,61,71,49,89,82,49,96,53,60,80,60,80,77,74,82,60,69,55,66,77,77,81,83,66,92,56,72,52,45,81,48,62,44,95,81,51,62,52,35,36,41,32,50,59,50,66,96,54,94,78,56,76,82,66,52,56,33,52,86,81,47,45,73,92,80,46,60,65,76,63,41,53,31,81,82,66,78,51,78,30,68,80,56,77,90,75,74,76,67,96,73,74,73,96,79,69,98,64,82,82,75,82,84,77,96,79,68,94,84,71,80,78,60,49,39,31,35,55,40,55,39,65,48,69,69,49,8,15,36,51,8,37,58,67,42,76,46,70,57,69,50,56,92,43,30,26,37,48,27,62,66,87,74,73,94,71,90,78,78,87,82,77,83,92,80,92,81,86,77,80,86,74,79,80,80,94,66,82,76,74,68,46,66,41,73,58,38,94,91,65,65,50,63,87,47,52,69,41,78,28,68,84,46,98,56,33,41,32,30,17,32,72,86,73,27,43,76,76,49,73,52,68,65,71,84,129

Sequence (325 aa):
MDSAYHTITITCHCNAAKQVLTPRDTQGVFSNLSLCHSSTRYFCSTCGCHIFRARHPSPTAPSEEWKWEVATGTIIDAPASSRVPETSHHQHTNATNDGGLSPWLQAPPPSHDTDSPPPPDENNNDTLRASCHCTSITLLIARASPSPLNPNSPYPDLLLPYTTTPLPTILNPSHEKWYLRPTNTNIDANADTNTSSIPSPPQANNAHAHVPYRYLAGTCACQLCCLTSGFEIQTWAFIPRRNIAIRGSSSSSSSSIPVPAAPSPLFPPPSPPPSSLNHATYQPLDFSHLPAGVPLKKYESSPGRAREFCAVCGATVFWHDTFPA

pLDDT: mean 71.03, std 21.89, range [25.3, 96.44]

Organism: Chaetomium globosum (strain ATCC 6205 / CBS 148.51 / DSM 1962 / NBRC 6347 / NRRL 1970) (NCBI:txid306901)

InterPro domains:
  IPR011057 Mss4-like superfamily [SSF51316] (108-250)
  IPR011057 Mss4-like superfamily [SSF51316] (292-322)

Foldseek 3Di:
DDPPFFKWWFAFLVRPPTDIDGDDDVPPDDDDDDDDDFKDWDADLFQLATFKIWGAPDPPDDPVRIDMDGLLLRTPDTPPVPNDPPADADAQLLCVVVSPCVVVDDHPHHDDHPDHHDPPPPDLDQWDWDADPVRLKIKIFGFDDDDPPADAAFADCVVPNPVPDDPVNRRPPVRDADADDFRCPDPPPPPDPDDPDDDDDDDDPDPDPPPGDHFHKHWDQDSNCSSSHSHRIDIGTRGPLQRMWIWADQDDDDDDDDDDDDDDDDDDDDDDPDPDDPPGDTDRDDPVDDHPSRQWDWHASDVQWIWIARSVRSHTDDIGGPDDD